Protein AF-A0A928XN35-F1 (afdb_monomer_lite)

Sequence (349 aa):
MTGVARIGLEHWRCQRFRWLAILEYSLAFLCLLCALPLIVLAMVFSESDVEIPSIRTRFYQRWHQLRVLLYDPRGQTLAYLDFVPGDAETGYRTVASILHAAMREQVVVIESIVQGGAREVAEIWYGGRPLLAHPEELNEERSAAVLRQHGVEIVNEPDALVVVEESSPATGAQRVLGTILFVLCLPLLLVLAFSPDGRRRLRHAWADVRGKGPPPRAVVEIRAESLRTHHARGDERWDEQIVDGADLLGITFSPSLGYDENVTRQAASLRLIGLQRSSTLPLKRANHAERALRDLLLSATLRLRRARPELGLAAPGPAPTRCPFCAALYLMDPGTRCPSCGAHAGQTP

Radius of gyration: 24.83 Å; chains: 1; bounding box: 83×36×52 Å

pLDDT: mean 76.98, std 14.49, range [34.31, 96.12]

Foldseek 3Di:
DDFFQAKEKEKEWDKDFDPVLVVVVVVVVVVCVVCVVVVVVCVVPDPDDDDDPDSVLSGIFIFIKIKMFTAGPVRDTPDIDIDTQPAQLSVQLVLLQVLVVLLVVQHKYFYWYADPNDIGTFDIQGSSFQLWDQVVLFDLVVLVVLLVVVVWDWDDDPFKIKIKDFDDQQDPVSLVVLVVVCVVCVVVLVVLCVDPVSVVVVVLSVCSSVVHAATKMWMWMDGLQWIWTWIDGVHDIDPIDIATNQFFSAKDFTWAFHRDRSSDTGHGFIWTRGNSGIDTHPDDDDSVSRSSVRSNNSNRNLVSNVVPCVSPPDPPFDRFDQDQPSRITGRDHQQAAGSPPRHGHPPDD

Structure (mmCIF, N/CA/C/O backbone):
data_AF-A0A928XN35-F1
#
_entry.id   AF-A0A928XN35-F1
#
loop_
_atom_site.group_PDB
_atom_site.id
_atom_site.type_symbol
_atom_site.label_atom_id
_atom_site.label_alt_id
_atom_site.label_comp_id
_atom_site.label_asym_id
_atom_site.label_entity_id
_atom_site.label_seq_id
_atom_site.pdbx_PDB_ins_code
_atom_site.Cartn_x
_atom_site.Cartn_y
_atom_site.Cartn_z
_atom_site.occupancy
_atom_site.B_iso_or_equiv
_atom_site.auth_seq_id
_atom_site.auth_comp_id
_atom_site.auth_asym_id
_atom_site.auth_atom_id
_atom_site.pdbx_PDB_model_num
ATOM 1 N N . MET A 1 1 ? -24.485 -3.359 25.759 1.00 44.09 1 MET A N 1
ATOM 2 C CA . MET A 1 1 ? -23.744 -3.210 24.490 1.00 44.09 1 MET A CA 1
ATOM 3 C C . MET A 1 1 ? -22.673 -2.148 24.692 1.00 44.09 1 MET A C 1
ATOM 5 O O . MET A 1 1 ? -22.955 -0.969 24.544 1.00 44.09 1 MET A O 1
ATOM 9 N N . THR A 1 2 ? -21.481 -2.534 25.142 1.00 46.22 2 THR A N 1
ATOM 10 C CA . THR A 1 2 ? -20.297 -1.658 25.118 1.00 46.22 2 THR A CA 1
ATOM 11 C C . THR A 1 2 ? -19.908 -1.521 23.644 1.00 46.22 2 THR A C 1
ATOM 13 O O . THR A 1 2 ? -19.540 -2.504 23.024 1.00 46.22 2 THR A O 1
ATOM 16 N N . GLY A 1 3 ? -20.125 -0.402 22.966 1.00 65.31 3 GLY A N 1
ATOM 17 C CA . GLY A 1 3 ? -19.772 0.955 23.364 1.00 65.31 3 GLY A CA 1
ATOM 18 C C . GLY A 1 3 ? -18.676 1.504 22.444 1.00 65.31 3 GLY A C 1
ATOM 19 O O . GLY A 1 3 ? -18.413 2.688 22.512 1.00 65.31 3 GLY A O 1
ATOM 20 N N . VAL A 1 4 ? -18.070 0.681 21.576 1.00 71.56 4 VAL A N 1
ATOM 21 C CA . VAL A 1 4 ? -17.079 1.110 20.577 1.00 71.56 4 VAL A CA 1
ATOM 22 C C . VAL A 1 4 ? -17.788 1.477 19.274 1.00 71.56 4 VAL A C 1
ATOM 24 O O . VAL A 1 4 ? -18.506 0.657 18.712 1.00 71.56 4 VAL A O 1
ATOM 27 N N . ALA A 1 5 ? -17.587 2.705 18.798 1.00 77.88 5 ALA A N 1
ATOM 28 C CA . ALA A 1 5 ? -18.124 3.191 17.524 1.00 77.88 5 ALA A CA 1
ATOM 29 C C . ALA A 1 5 ? -17.063 3.264 16.418 1.00 77.88 5 ALA A C 1
ATOM 31 O O . ALA A 1 5 ? -17.379 3.120 15.239 1.00 77.88 5 ALA A O 1
ATOM 32 N N . ARG A 1 6 ? -15.799 3.505 16.786 1.00 85.94 6 ARG A N 1
ATOM 33 C CA . ARG A 1 6 ? -14.684 3.621 15.837 1.00 85.94 6 ARG A CA 1
ATOM 34 C C . ARG A 1 6 ? -13.358 3.212 16.473 1.00 85.94 6 ARG A C 1
ATOM 36 O O . ARG A 1 6 ? -13.177 3.333 17.687 1.00 85.94 6 ARG A O 1
ATOM 43 N N . ILE A 1 7 ? -12.414 2.818 15.630 1.00 92.06 7 ILE A N 1
ATOM 44 C CA . ILE A 1 7 ? -11.027 2.517 15.984 1.00 92.06 7 ILE A CA 1
ATOM 45 C C . ILE A 1 7 ? -10.122 3.582 15.350 1.00 92.06 7 ILE A C 1
ATOM 47 O O . ILE A 1 7 ? -10.240 3.888 14.168 1.00 92.06 7 ILE A O 1
ATOM 51 N N . GLY A 1 8 ? -9.219 4.180 16.120 1.00 92.75 8 GLY A N 1
ATOM 52 C CA . GLY A 1 8 ? -8.110 4.976 15.593 1.00 92.75 8 GLY A CA 1
ATOM 53 C C . GLY A 1 8 ? -6.868 4.110 15.483 1.00 92.75 8 GLY A C 1
ATOM 54 O O . GLY A 1 8 ? -6.473 3.504 16.472 1.00 92.75 8 GLY A O 1
ATOM 55 N N . LEU A 1 9 ? -6.253 4.062 14.307 1.00 94.44 9 LEU A N 1
ATOM 56 C CA . LEU A 1 9 ? -4.956 3.434 14.092 1.00 94.44 9 LEU A CA 1
ATOM 57 C C . LEU A 1 9 ? -3.941 4.534 13.784 1.00 94.44 9 LEU A C 1
ATOM 59 O O . LEU A 1 9 ? -3.921 5.094 12.693 1.00 94.44 9 LEU A O 1
ATOM 63 N N . GLU A 1 10 ? -3.114 4.881 14.759 1.00 94.62 10 GLU A N 1
ATOM 64 C CA . GLU A 1 10 ? -2.127 5.944 14.621 1.00 94.62 10 GLU A CA 1
ATOM 65 C C . GLU A 1 10 ? -0.721 5.365 14.433 1.00 94.62 10 GLU A C 1
ATOM 67 O O . GLU A 1 10 ? -0.221 4.603 15.259 1.00 94.62 10 GLU A O 1
ATOM 72 N N . HIS A 1 11 ? -0.066 5.778 13.356 1.00 93.56 11 HIS A N 1
ATOM 73 C CA . HIS A 1 11 ? 1.318 5.482 13.024 1.00 93.56 11 HIS A CA 1
ATOM 74 C C . HIS A 1 11 ? 2.206 6.613 13.543 1.00 93.56 11 HIS A C 1
ATOM 76 O O . HIS A 1 11 ? 2.274 7.694 12.954 1.00 93.56 11 HIS A O 1
ATOM 82 N N . TRP A 1 12 ? 2.880 6.374 14.661 1.00 93.56 12 TRP A N 1
ATOM 83 C CA . TRP A 1 12 ? 3.753 7.340 15.310 1.00 93.56 12 TRP A CA 1
ATOM 84 C C . TRP A 1 12 ? 5.200 7.145 14.872 1.00 93.56 12 TRP A C 1
ATOM 86 O O . TRP A 1 12 ? 5.781 6.064 15.013 1.00 93.56 12 TRP A O 1
ATOM 96 N N . ARG A 1 13 ? 5.813 8.234 14.401 1.00 90.75 13 ARG A N 1
ATOM 97 C CA . ARG A 1 13 ? 7.267 8.314 14.257 1.00 90.75 13 ARG A CA 1
ATOM 98 C C . ARG A 1 13 ? 7.873 8.784 15.571 1.00 90.75 13 ARG A C 1
ATOM 100 O O . ARG A 1 13 ? 7.945 9.986 15.837 1.00 90.75 13 ARG A O 1
ATOM 107 N N . CYS A 1 14 ? 8.332 7.835 16.372 1.00 89.88 14 CYS A N 1
ATOM 108 C CA . CYS A 1 14 ? 8.977 8.121 17.639 1.00 89.88 14 CYS A CA 1
ATOM 109 C C . CYS A 1 14 ? 10.485 8.294 17.451 1.00 89.88 14 CYS A C 1
ATOM 111 O O . CYS A 1 14 ? 11.106 7.711 16.557 1.00 89.88 14 CYS A O 1
ATOM 113 N N . GLN A 1 15 ? 11.084 9.123 18.301 1.00 90.12 15 GLN A N 1
ATOM 114 C CA . GLN A 1 15 ? 12.527 9.287 18.348 1.00 90.12 15 GLN A CA 1
ATOM 115 C C . GLN A 1 15 ? 12.990 9.502 19.783 1.00 90.12 15 GLN A C 1
ATOM 117 O O . GLN A 1 15 ? 12.331 10.178 20.572 1.00 90.12 15 GLN A O 1
ATOM 122 N N . ARG A 1 16 ? 14.161 8.961 20.101 1.00 89.75 16 ARG A N 1
ATOM 123 C CA . ARG A 1 16 ? 14.845 9.164 21.374 1.00 89.75 16 ARG A CA 1
ATOM 124 C C . ARG A 1 16 ? 16.263 9.606 21.096 1.00 89.75 16 ARG A C 1
ATOM 126 O O . ARG A 1 16 ? 16.954 9.036 20.252 1.00 89.75 16 ARG A O 1
ATOM 133 N N . PHE A 1 17 ? 16.691 10.620 21.834 1.00 88.62 17 PHE A N 1
ATOM 134 C CA . PHE A 1 17 ? 18.067 11.075 21.779 1.00 88.62 17 PHE A CA 1
ATOM 135 C C . PHE A 1 17 ? 19.007 10.004 22.350 1.00 88.62 17 PHE A C 1
ATOM 137 O O . PHE A 1 17 ? 18.787 9.471 23.443 1.00 88.62 17 PHE A O 1
ATOM 144 N N . ARG A 1 18 ? 20.062 9.680 21.603 1.00 87.75 18 ARG A N 1
ATOM 145 C CA . ARG A 1 18 ? 21.131 8.777 22.024 1.00 87.75 18 ARG A CA 1
ATOM 146 C C . ARG A 1 18 ? 22.245 9.609 22.644 1.00 87.75 18 ARG A C 1
ATOM 148 O O . ARG A 1 18 ? 23.126 10.082 21.941 1.00 87.75 18 ARG A O 1
ATOM 155 N N . TRP A 1 19 ? 22.249 9.740 23.969 1.00 85.19 19 TRP A N 1
ATOM 156 C CA . TRP A 1 19 ? 23.335 10.423 24.690 1.00 85.19 19 TRP A CA 1
ATOM 157 C C . TRP A 1 19 ? 24.718 9.837 24.384 1.00 85.19 19 TRP A C 1
ATOM 159 O O . TRP A 1 19 ? 25.680 10.585 24.238 1.00 85.19 19 TRP A O 1
ATOM 169 N N . LEU A 1 20 ? 24.801 8.516 24.183 1.00 84.25 20 LEU A N 1
ATOM 170 C CA . LEU A 1 20 ? 26.035 7.840 23.772 1.00 84.25 20 LEU A CA 1
ATOM 171 C C . LEU A 1 20 ? 26.575 8.368 22.433 1.00 84.25 20 LEU A C 1
ATOM 173 O O . LEU A 1 20 ? 27.784 8.413 22.248 1.00 84.25 20 LEU A O 1
ATOM 177 N N . ALA A 1 21 ? 25.706 8.854 21.539 1.00 81.75 21 ALA A N 1
ATOM 178 C CA . ALA A 1 21 ? 26.128 9.434 20.270 1.00 81.75 21 ALA A CA 1
ATOM 179 C C . ALA A 1 21 ? 26.942 10.726 20.456 1.00 81.75 21 ALA A C 1
ATOM 181 O O . ALA A 1 21 ? 27.770 11.029 19.609 1.00 81.75 21 ALA A O 1
ATOM 182 N N . ILE A 1 22 ? 26.767 11.467 21.564 1.00 82.62 22 ILE A N 1
ATOM 183 C CA . ILE A 1 22 ? 27.644 12.604 21.898 1.00 82.62 22 ILE A CA 1
ATOM 184 C C . ILE A 1 22 ? 29.060 12.104 22.179 1.00 82.62 22 ILE A C 1
ATOM 186 O O . ILE A 1 22 ? 30.014 12.672 21.664 1.00 82.62 22 ILE A O 1
ATOM 190 N N . LEU A 1 23 ? 29.206 11.033 22.963 1.00 81.19 23 LEU A N 1
ATOM 191 C CA . LEU A 1 23 ? 30.513 10.443 23.267 1.00 81.19 23 LEU A CA 1
ATOM 192 C C . LEU A 1 23 ? 31.154 9.832 22.018 1.00 81.19 23 LEU A C 1
ATOM 194 O O . LEU A 1 23 ? 32.322 10.098 21.749 1.00 81.19 23 LEU A O 1
ATOM 198 N N . GLU A 1 24 ? 30.380 9.078 21.231 1.00 77.88 24 GLU A N 1
ATOM 199 C CA . GLU A 1 24 ? 30.820 8.537 19.941 1.00 77.88 24 GLU A CA 1
ATOM 200 C C . GLU A 1 24 ? 31.277 9.662 19.009 1.00 77.88 24 GLU A C 1
ATOM 202 O O . GLU A 1 24 ? 32.328 9.538 18.393 1.00 77.88 24 GLU A O 1
ATOM 207 N N . TYR A 1 25 ? 30.531 10.769 18.929 1.00 78.56 25 TYR A N 1
ATOM 208 C CA . TYR A 1 25 ? 30.874 11.912 18.086 1.00 78.56 25 TYR A CA 1
ATOM 209 C C . TYR A 1 25 ? 32.099 12.668 18.602 1.00 78.56 25 TYR A C 1
ATOM 211 O O . TYR A 1 25 ? 32.958 13.017 17.804 1.00 78.56 25 TYR A O 1
ATOM 2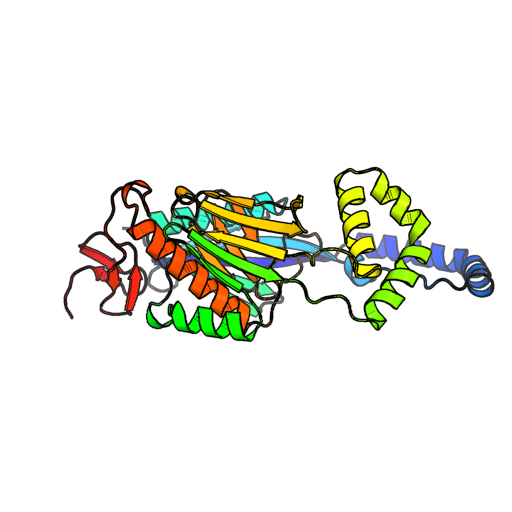19 N N . SER A 1 26 ? 32.228 12.886 19.912 1.00 78.75 26 SER A N 1
ATOM 220 C CA . SER A 1 26 ? 33.422 13.494 20.512 1.00 78.75 26 SER A CA 1
ATOM 221 C C . SER A 1 26 ? 34.667 12.649 20.251 1.00 78.75 26 SER A C 1
ATOM 223 O O . SER A 1 26 ? 35.710 13.188 19.889 1.00 78.75 26 SER A O 1
ATOM 225 N N . LEU A 1 27 ? 34.553 11.322 20.364 1.00 75.38 27 LEU A N 1
ATOM 226 C CA . LEU A 1 27 ? 35.632 10.396 20.032 1.00 75.38 27 LEU A CA 1
ATOM 227 C C . LEU A 1 27 ? 35.935 10.409 18.528 1.00 75.38 27 LEU A C 1
ATOM 229 O O . LEU A 1 27 ? 37.093 10.532 18.153 1.00 75.38 27 LEU A O 1
ATOM 233 N N . ALA A 1 28 ? 34.914 10.349 17.666 1.00 71.38 28 ALA A N 1
ATOM 234 C CA . ALA A 1 28 ? 35.092 10.440 16.217 1.00 71.38 28 ALA A CA 1
ATOM 235 C C . ALA A 1 28 ? 35.716 11.775 15.802 1.00 71.38 28 ALA A C 1
ATOM 237 O O . ALA A 1 28 ? 36.555 11.785 14.915 1.00 71.38 28 ALA A O 1
ATOM 238 N N . PHE A 1 29 ? 35.348 12.883 16.443 1.00 76.19 29 PHE A N 1
ATOM 239 C CA . PHE A 1 29 ? 35.932 14.199 16.211 1.00 76.19 29 PHE A CA 1
ATOM 240 C C . PHE A 1 29 ? 37.401 14.242 16.641 1.00 76.19 29 PHE A C 1
ATOM 242 O O . PHE A 1 29 ? 38.237 14.723 15.884 1.00 76.19 29 PHE A O 1
ATOM 249 N N . LEU A 1 30 ? 37.747 13.667 17.798 1.00 71.19 30 LEU A N 1
ATOM 250 C CA . LEU A 1 30 ? 39.141 13.509 18.225 1.00 71.19 30 LEU A CA 1
ATOM 251 C C . LEU A 1 30 ? 39.937 12.640 17.239 1.00 71.19 30 LEU A C 1
ATOM 253 O O . LEU A 1 30 ? 41.021 13.030 16.814 1.00 71.19 30 LEU A O 1
ATOM 257 N N . CYS A 1 31 ? 39.377 11.508 16.804 1.00 68.69 31 CYS A N 1
ATOM 258 C CA . CYS A 1 31 ? 39.978 10.659 15.778 1.00 68.69 31 CYS A CA 1
ATOM 259 C C . CYS A 1 31 ? 40.111 11.387 14.433 1.00 68.69 31 CYS A C 1
ATOM 261 O O . CYS A 1 31 ? 41.131 11.231 13.772 1.00 68.69 31 CYS A O 1
ATOM 263 N N . LEU A 1 32 ? 39.125 12.201 14.041 1.00 66.88 32 LEU A N 1
ATOM 264 C CA . LEU A 1 32 ? 39.151 13.014 12.826 1.00 66.88 32 LEU A CA 1
ATOM 265 C C . LEU A 1 32 ? 40.255 14.067 12.904 1.00 66.88 32 LEU A C 1
ATOM 267 O O . LEU A 1 32 ? 40.962 14.246 11.926 1.00 66.88 32 LEU A O 1
ATOM 271 N N . LEU A 1 33 ? 40.446 14.725 14.051 1.00 68.56 33 LEU A N 1
ATOM 272 C CA . LEU A 1 33 ? 41.544 15.671 14.266 1.00 68.56 33 LEU A CA 1
ATOM 273 C C . LEU A 1 33 ? 42.913 14.983 14.156 1.00 68.56 33 LEU A C 1
ATOM 275 O O . LEU A 1 33 ? 43.828 15.540 13.553 1.00 68.56 33 LEU A O 1
ATOM 279 N N . CYS A 1 34 ? 43.046 13.754 14.666 1.00 57.84 34 CYS A N 1
ATOM 280 C CA . CYS A 1 34 ? 44.261 12.948 14.508 1.00 57.84 34 CYS A CA 1
ATOM 281 C C . CYS A 1 34 ? 44.455 12.429 13.072 1.00 57.84 34 CYS A C 1
ATOM 283 O O . CYS A 1 34 ? 45.587 12.307 12.610 1.00 57.84 34 CYS A O 1
ATOM 285 N N . ALA A 1 35 ? 43.364 12.134 12.362 1.00 56.25 35 ALA A N 1
ATOM 286 C CA . ALA A 1 35 ? 43.368 11.663 10.980 1.00 56.25 35 ALA A CA 1
ATOM 287 C C . ALA A 1 35 ? 43.397 12.807 9.954 1.00 56.25 35 ALA A C 1
ATOM 289 O O . ALA A 1 35 ? 43.615 12.553 8.776 1.00 56.25 35 ALA A O 1
ATOM 290 N N . LEU A 1 36 ? 43.215 14.061 10.373 1.00 56.66 36 LEU A N 1
ATOM 291 C CA . LEU A 1 36 ? 43.126 15.235 9.504 1.00 56.66 36 LEU A CA 1
ATOM 292 C C . LEU A 1 36 ? 44.357 15.404 8.597 1.00 56.66 36 LEU A C 1
ATOM 294 O O . LEU A 1 36 ? 44.160 15.645 7.410 1.00 56.66 36 LEU A O 1
ATOM 298 N N . PRO A 1 37 ? 45.606 15.186 9.066 1.00 55.62 37 PRO A N 1
ATOM 299 C CA . PRO A 1 37 ? 46.784 15.210 8.196 1.00 55.62 37 PRO A CA 1
ATOM 300 C C . PRO A 1 37 ? 46.755 14.111 7.122 1.00 55.62 37 PRO A C 1
ATOM 302 O O . PRO A 1 37 ? 47.155 14.352 5.987 1.00 55.62 37 PRO A O 1
ATOM 305 N N . LEU A 1 38 ? 46.242 12.921 7.461 1.00 51.47 38 LEU A N 1
ATOM 306 C CA . LEU A 1 38 ? 46.077 11.786 6.543 1.00 51.47 38 LEU A CA 1
ATOM 307 C C . LEU A 1 38 ? 44.926 12.008 5.552 1.00 51.47 38 LEU A C 1
ATOM 309 O O . LEU A 1 38 ? 45.056 11.642 4.391 1.00 51.47 38 LEU A O 1
ATOM 313 N N . ILE A 1 39 ? 43.828 12.632 5.986 1.00 57.81 39 ILE A N 1
ATOM 314 C CA . ILE A 1 39 ? 42.687 13.008 5.139 1.00 57.81 39 ILE A CA 1
ATOM 315 C C . ILE A 1 39 ? 43.092 14.123 4.168 1.00 57.81 39 ILE A C 1
ATOM 317 O O . ILE A 1 39 ? 42.747 14.047 2.996 1.00 57.81 39 ILE A O 1
ATOM 321 N N . VAL A 1 40 ? 43.868 15.119 4.614 1.00 55.50 40 VAL A N 1
ATOM 322 C CA . VAL A 1 40 ? 44.433 16.165 3.743 1.00 55.50 40 VAL A CA 1
ATOM 323 C C . VAL A 1 40 ? 45.404 15.555 2.729 1.00 55.50 40 VAL A C 1
ATOM 325 O O . VAL A 1 40 ? 45.315 15.884 1.550 1.00 55.50 40 VAL A O 1
ATOM 328 N N . LEU A 1 41 ? 46.264 14.611 3.138 1.00 48.78 41 LEU A N 1
ATOM 329 C CA . LEU A 1 41 ? 47.090 13.847 2.195 1.00 48.78 41 LEU A CA 1
ATOM 330 C C . LEU A 1 41 ? 46.223 13.062 1.194 1.00 48.78 41 LEU A C 1
ATOM 332 O O . LEU A 1 41 ? 46.471 13.117 -0.003 1.00 48.78 41 LEU A O 1
ATOM 336 N N . ALA A 1 42 ? 45.183 12.366 1.659 1.00 49.31 42 ALA A N 1
ATOM 337 C CA . ALA A 1 42 ? 44.297 11.575 0.807 1.00 49.31 42 ALA A CA 1
ATOM 338 C C . ALA A 1 42 ? 43.464 12.437 -0.159 1.00 49.31 42 ALA A C 1
ATOM 340 O O . ALA A 1 42 ? 43.279 12.036 -1.300 1.00 49.31 42 ALA A O 1
ATOM 341 N N . MET A 1 43 ? 43.013 13.630 0.240 1.00 47.25 43 MET A N 1
ATOM 342 C CA . MET A 1 43 ? 42.307 14.569 -0.646 1.00 47.25 43 MET A CA 1
ATOM 343 C C . MET A 1 43 ? 43.228 15.207 -1.692 1.00 47.25 43 MET A C 1
ATOM 345 O O . MET A 1 43 ? 42.779 15.502 -2.792 1.00 47.25 43 MET A O 1
ATOM 349 N N . VAL A 1 44 ? 44.517 15.399 -1.385 1.00 54.00 44 VAL A N 1
ATOM 350 C CA . VAL A 1 44 ? 45.509 15.873 -2.369 1.00 54.00 44 VAL A CA 1
ATOM 351 C C . VAL A 1 44 ? 45.818 14.798 -3.425 1.00 54.00 44 VAL A C 1
ATOM 353 O O . VAL A 1 44 ? 46.195 15.140 -4.542 1.00 54.00 44 VAL A O 1
ATOM 356 N N . PHE A 1 45 ? 45.629 13.511 -3.103 1.00 46.16 45 PHE A N 1
ATOM 357 C CA . PHE A 1 45 ? 45.974 12.379 -3.975 1.00 46.16 45 PHE A CA 1
ATOM 358 C C . PHE A 1 45 ? 44.782 11.536 -4.483 1.00 46.16 45 PHE A C 1
ATOM 360 O O . PHE A 1 45 ? 45.008 10.590 -5.235 1.00 46.16 45 PHE A O 1
ATOM 367 N N . SER A 1 46 ? 43.529 11.835 -4.119 1.00 34.31 46 SER A N 1
ATOM 368 C CA . SER A 1 46 ? 42.344 11.075 -4.560 1.00 34.31 46 SER A CA 1
ATOM 369 C C . SER A 1 46 ? 41.200 11.996 -4.999 1.00 34.31 46 SER A C 1
ATOM 371 O O . SER A 1 46 ? 40.726 12.812 -4.214 1.00 34.31 46 SER A O 1
ATOM 373 N N . GLU A 1 47 ? 40.696 11.783 -6.218 1.00 36.84 47 GLU A N 1
ATOM 374 C CA . GLU A 1 47 ? 39.541 12.472 -6.829 1.00 36.84 47 GLU A CA 1
ATOM 375 C C . GLU A 1 47 ? 38.168 11.932 -6.365 1.00 36.84 47 GLU A C 1
ATOM 377 O O . GLU A 1 47 ? 37.162 12.103 -7.050 1.00 36.84 47 GLU A O 1
ATOM 382 N N . SER A 1 48 ? 38.093 11.236 -5.227 1.00 35.12 48 SER A N 1
ATOM 383 C CA . SER A 1 48 ? 36.847 10.592 -4.780 1.00 35.12 48 SER A CA 1
ATOM 384 C C . SER A 1 48 ? 36.073 11.447 -3.774 1.00 35.12 48 SER A C 1
ATOM 386 O O . SER A 1 48 ? 36.579 11.741 -2.689 1.00 35.12 48 SER A O 1
ATOM 388 N N . ASP A 1 49 ? 34.814 11.756 -4.094 1.00 34.97 49 ASP A N 1
ATOM 389 C CA . ASP A 1 49 ? 33.851 12.358 -3.169 1.00 34.97 49 ASP A CA 1
ATOM 390 C C . ASP A 1 49 ? 33.548 11.401 -2.003 1.00 34.97 49 ASP A C 1
ATOM 392 O O . ASP A 1 49 ? 32.961 10.329 -2.167 1.00 34.97 49 ASP A O 1
ATOM 396 N N . VAL A 1 50 ? 33.957 11.790 -0.794 1.00 42.44 50 VAL A N 1
ATOM 397 C CA . VAL A 1 50 ? 33.637 11.069 0.442 1.00 42.44 50 VAL A CA 1
ATOM 398 C C . VAL A 1 50 ? 32.230 11.470 0.885 1.00 42.44 50 VAL A C 1
ATOM 400 O O . VAL A 1 50 ? 32.029 12.546 1.449 1.00 42.44 50 VAL A O 1
ATOM 403 N N . GLU A 1 51 ? 31.242 10.603 0.663 1.00 39.66 51 GLU A N 1
ATOM 404 C CA . GLU A 1 51 ? 29.895 10.799 1.208 1.00 39.66 51 GLU A CA 1
ATOM 405 C C . GLU A 1 51 ? 29.917 10.673 2.739 1.00 39.66 51 GLU A C 1
ATOM 407 O O . GLU A 1 51 ? 30.039 9.587 3.309 1.00 39.66 51 GLU A O 1
ATOM 412 N N . ILE A 1 52 ? 29.791 11.808 3.429 1.00 45.94 52 ILE A N 1
ATOM 413 C CA . ILE A 1 52 ? 29.673 11.847 4.886 1.00 45.94 52 ILE A CA 1
ATOM 414 C C . ILE A 1 52 ? 28.227 11.471 5.253 1.00 45.94 52 ILE A C 1
ATOM 416 O O . ILE A 1 52 ? 27.304 12.232 4.943 1.00 45.94 52 ILE A O 1
ATOM 420 N N . PRO A 1 53 ? 27.980 10.338 5.940 1.00 48.56 53 PRO A N 1
ATOM 421 C CA . PRO A 1 53 ? 26.637 9.984 6.379 1.00 48.56 53 PRO A CA 1
ATOM 422 C C . PRO A 1 53 ? 26.079 11.079 7.294 1.00 48.56 53 PRO A C 1
ATOM 424 O O . PRO A 1 53 ? 26.771 11.569 8.189 1.00 48.56 53 PRO A O 1
ATOM 427 N N . SER A 1 54 ? 24.818 11.469 7.079 1.00 54.28 54 SER A N 1
ATOM 428 C CA . SER A 1 54 ? 24.227 12.612 7.783 1.00 54.28 54 SER A CA 1
ATOM 429 C C . SER A 1 54 ? 24.340 12.444 9.306 1.00 54.28 54 SER A C 1
ATOM 431 O O . SER A 1 54 ? 23.830 11.486 9.886 1.00 54.28 54 SER A O 1
ATOM 433 N N . ILE A 1 55 ? 24.962 13.411 9.975 1.00 59.75 55 ILE A N 1
ATOM 434 C CA . ILE A 1 55 ? 25.203 13.406 11.426 1.00 59.75 55 ILE A CA 1
ATOM 435 C C . ILE A 1 55 ? 23.894 13.220 12.229 1.00 59.75 55 ILE A C 1
ATOM 437 O O . ILE A 1 55 ? 23.875 12.603 13.295 1.00 59.75 55 ILE A O 1
ATOM 441 N N . ARG A 1 56 ? 22.760 13.691 11.688 1.00 58.34 56 ARG A N 1
ATOM 442 C CA . ARG A 1 56 ? 21.435 13.619 12.327 1.00 58.34 56 ARG A CA 1
ATOM 443 C C . ARG A 1 56 ? 20.927 12.198 12.581 1.00 58.34 56 ARG A C 1
ATOM 445 O O . ARG A 1 56 ? 20.208 12.011 13.559 1.00 58.34 56 ARG A O 1
ATOM 452 N N . THR A 1 57 ? 21.257 11.216 11.741 1.00 64.38 57 THR A N 1
ATOM 453 C CA . THR A 1 57 ? 20.784 9.829 11.926 1.00 64.38 57 THR A CA 1
ATOM 454 C C . THR A 1 57 ? 21.519 9.108 13.054 1.00 64.38 57 THR A C 1
ATOM 456 O O . THR A 1 57 ? 20.997 8.139 13.590 1.00 64.38 57 THR A O 1
ATOM 459 N N . ARG A 1 58 ? 22.687 9.607 13.486 1.00 70.94 58 ARG A N 1
ATOM 460 C CA . ARG A 1 58 ? 23.441 9.015 14.602 1.00 70.94 58 ARG A CA 1
ATOM 461 C C . ARG A 1 58 ? 22.934 9.442 15.979 1.00 70.94 58 ARG A C 1
ATOM 463 O O . ARG A 1 58 ? 22.933 8.635 16.904 1.00 70.94 58 ARG A O 1
ATOM 470 N N . PHE A 1 59 ? 22.460 10.682 16.113 1.00 82.12 59 PHE A N 1
ATOM 471 C CA . PHE A 1 59 ? 22.014 11.232 17.401 1.00 82.12 59 PHE A CA 1
ATOM 472 C C . PHE A 1 59 ? 20.641 10.747 17.863 1.00 82.12 59 PHE A C 1
ATOM 474 O O . PHE A 1 59 ? 20.341 10.816 19.054 1.00 82.12 59 PHE A O 1
ATOM 481 N N . TYR A 1 60 ? 19.800 10.269 16.951 1.00 83.94 60 TYR A N 1
ATOM 482 C CA . TYR A 1 60 ? 18.440 9.858 17.275 1.00 83.94 60 TYR A CA 1
ATOM 483 C C . TYR A 1 60 ? 18.226 8.404 16.896 1.00 83.94 60 TYR A C 1
ATOM 485 O O . TYR A 1 60 ? 18.361 8.036 15.734 1.00 83.94 60 TYR A O 1
ATOM 493 N N . GLN A 1 61 ? 17.826 7.598 17.875 1.00 86.69 61 GLN A N 1
ATOM 494 C CA . GLN A 1 61 ? 17.209 6.312 17.592 1.00 86.69 61 GLN A CA 1
ATOM 495 C C . GLN A 1 61 ? 15.752 6.572 17.240 1.00 86.69 61 GLN A C 1
ATOM 497 O O . GLN A 1 61 ? 15.033 7.198 18.022 1.00 86.69 61 GLN A O 1
ATOM 502 N N . ARG A 1 62 ? 15.325 6.117 16.067 1.00 87.62 62 ARG A N 1
ATOM 503 C CA . ARG A 1 62 ? 13.938 6.219 15.618 1.00 87.62 62 ARG A CA 1
ATOM 504 C C . ARG A 1 62 ? 13.292 4.847 15.675 1.00 87.62 62 ARG A C 1
ATOM 506 O O . ARG A 1 62 ? 13.967 3.840 15.493 1.00 87.62 62 ARG A O 1
ATOM 513 N N . TRP A 1 63 ? 11.998 4.822 15.951 1.00 90.81 63 TRP A N 1
ATOM 514 C CA . TRP A 1 63 ? 11.193 3.614 15.835 1.00 90.81 63 TRP A CA 1
ATOM 515 C C . TRP A 1 63 ? 9.766 3.976 15.450 1.00 90.81 63 TRP A C 1
ATOM 517 O O . TRP A 1 63 ? 9.276 5.076 15.729 1.00 90.81 63 TRP A O 1
ATOM 527 N N . HIS A 1 64 ? 9.119 3.045 14.765 1.00 92.25 64 HIS A N 1
ATOM 528 C CA . HIS A 1 64 ? 7.714 3.140 14.422 1.00 92.25 64 HIS A CA 1
ATOM 529 C C . HIS A 1 64 ? 6.911 2.583 15.598 1.00 92.25 64 HIS A C 1
ATOM 531 O O . HIS A 1 64 ? 7.192 1.486 16.069 1.00 92.25 64 HIS A O 1
ATOM 537 N N . GLN A 1 65 ? 5.926 3.329 16.085 1.00 94.44 65 GLN A N 1
ATOM 538 C CA . GLN A 1 65 ? 4.972 2.857 17.083 1.00 94.44 65 GLN A CA 1
ATOM 539 C C . GLN A 1 65 ? 3.556 2.906 16.504 1.00 94.44 65 GLN A C 1
ATOM 541 O O . GLN A 1 65 ? 3.129 3.931 15.983 1.00 94.44 65 GLN A O 1
ATOM 546 N N . LEU A 1 66 ? 2.835 1.794 16.592 1.00 94.44 66 LEU A N 1
ATOM 547 C CA . LEU A 1 66 ? 1.414 1.706 16.286 1.00 94.44 66 LEU A CA 1
ATOM 548 C C . LEU A 1 66 ? 0.628 1.958 17.571 1.00 94.44 66 LEU A C 1
ATOM 550 O O . LEU A 1 66 ? 0.822 1.258 18.563 1.00 94.44 66 LEU A O 1
ATOM 554 N N . ARG A 1 67 ? -0.269 2.940 17.551 1.00 95.81 67 ARG A N 1
ATOM 555 C CA . ARG A 1 67 ? -1.202 3.213 18.643 1.00 95.81 67 ARG A CA 1
ATOM 556 C C . ARG A 1 67 ? -2.621 2.934 18.177 1.00 95.81 67 ARG A C 1
ATOM 558 O O . ARG A 1 67 ? -3.111 3.570 17.248 1.00 95.81 67 ARG A O 1
ATOM 565 N N . VAL A 1 68 ? -3.286 1.997 18.837 1.00 96.12 68 VAL A N 1
ATOM 566 C CA . VAL A 1 68 ? -4.683 1.644 18.576 1.00 96.12 68 VAL A CA 1
ATOM 567 C C . VAL A 1 68 ? -5.546 2.300 19.638 1.00 96.12 68 VAL A C 1
ATOM 569 O O . VAL A 1 68 ? -5.331 2.063 20.820 1.00 96.12 68 VAL A O 1
ATOM 572 N N . LEU A 1 69 ? -6.516 3.115 19.240 1.00 95.75 69 LEU A N 1
ATOM 573 C CA . LEU A 1 69 ? -7.467 3.769 20.135 1.00 95.75 69 LEU A CA 1
ATOM 574 C C . LEU A 1 69 ? -8.872 3.242 19.858 1.00 95.75 69 LEU A C 1
ATOM 576 O O . LEU A 1 69 ? -9.301 3.196 18.710 1.00 95.75 69 LEU A O 1
ATOM 580 N N . LEU A 1 70 ? -9.612 2.892 20.902 1.00 94.50 70 LEU A N 1
ATOM 581 C CA . LEU A 1 70 ? -11.033 2.571 20.806 1.00 94.50 70 LEU A CA 1
ATOM 582 C C . LEU A 1 70 ? -11.825 3.791 21.248 1.00 94.50 70 LEU A C 1
ATOM 584 O O . LEU A 1 70 ? -11.576 4.316 22.333 1.00 94.50 70 LEU A O 1
ATOM 588 N N . TYR A 1 71 ? -12.780 4.233 20.438 1.00 90.06 71 TYR A N 1
ATOM 589 C CA . TYR A 1 71 ? -13.624 5.373 20.777 1.00 90.06 71 TYR A CA 1
ATOM 590 C C . TYR A 1 71 ? -15.085 4.977 20.910 1.00 90.06 71 TYR A C 1
ATOM 592 O O . TYR A 1 71 ? -15.573 4.111 20.180 1.00 90.06 71 TYR A O 1
ATOM 600 N N . ASP A 1 72 ? -15.791 5.680 21.786 1.00 88.81 72 ASP A N 1
ATOM 601 C CA . ASP A 1 72 ? -17.236 5.581 21.924 1.00 88.81 72 ASP A CA 1
ATOM 602 C C . ASP A 1 72 ? -18.000 6.402 20.858 1.00 88.81 72 ASP A C 1
ATOM 604 O O . ASP A 1 72 ? -17.384 7.157 20.095 1.00 88.81 72 ASP A O 1
ATOM 608 N N . PRO A 1 73 ? -19.344 6.289 20.774 1.00 80.19 73 PRO A N 1
ATOM 609 C CA . PRO A 1 73 ? -20.153 7.093 19.854 1.00 80.19 73 PRO A CA 1
ATOM 610 C C . PRO A 1 73 ? -20.066 8.608 20.086 1.00 80.19 73 PRO A C 1
ATOM 612 O O . PRO A 1 73 ? -20.398 9.379 19.192 1.00 80.19 73 PRO A O 1
ATOM 615 N N . ARG A 1 74 ? -19.639 9.049 21.276 1.00 84.12 74 ARG A N 1
ATOM 616 C CA . ARG A 1 74 ? -19.428 10.464 21.618 1.00 84.12 74 ARG A CA 1
ATOM 617 C C . ARG A 1 74 ? -18.013 10.935 21.265 1.00 84.12 74 ARG A C 1
ATOM 619 O O . ARG A 1 74 ? -17.693 12.103 21.465 1.00 84.12 74 ARG A O 1
ATOM 626 N N . GLY A 1 75 ? -17.171 10.047 20.733 1.00 82.12 75 GLY A N 1
ATOM 627 C CA . GLY A 1 75 ? -15.788 10.318 20.363 1.00 82.12 75 GLY A CA 1
ATOM 628 C C . GLY A 1 75 ? -14.793 10.269 21.524 1.00 82.12 75 GLY A C 1
ATOM 629 O O . GLY A 1 75 ? -13.632 10.616 21.308 1.00 82.12 75 GLY A O 1
ATOM 630 N N . GLN A 1 76 ? -15.202 9.836 22.720 1.00 89.50 76 GLN A N 1
ATOM 631 C CA . GLN A 1 76 ? -14.319 9.654 23.872 1.00 89.50 76 GLN A CA 1
ATOM 632 C C . GLN A 1 76 ? -13.487 8.382 23.720 1.00 89.50 76 GLN A C 1
ATOM 634 O O . GLN A 1 76 ? -13.996 7.342 23.305 1.00 89.50 76 GLN A O 1
ATOM 639 N N . THR A 1 77 ? -12.201 8.456 24.062 1.00 92.88 77 THR A N 1
ATOM 640 C CA . THR A 1 77 ? -11.317 7.285 24.061 1.00 92.88 77 THR A CA 1
ATOM 641 C C . THR A 1 77 ? -11.681 6.368 25.227 1.00 92.88 77 THR A C 1
ATOM 643 O O . THR A 1 77 ? -11.539 6.751 26.384 1.00 92.88 77 THR A O 1
ATOM 646 N N . LEU A 1 78 ? -12.117 5.151 24.916 1.00 92.69 78 LEU A N 1
ATOM 647 C CA . LEU A 1 78 ? -12.433 4.106 25.889 1.00 92.69 78 LEU A CA 1
ATOM 648 C C . LEU A 1 78 ? -11.185 3.353 26.345 1.00 92.69 78 LEU A C 1
ATOM 650 O O . LEU A 1 78 ? -11.041 3.029 27.518 1.00 92.69 78 LEU A O 1
ATOM 654 N N . ALA A 1 79 ? -10.293 3.061 25.402 1.00 94.06 79 ALA A N 1
ATOM 655 C CA . ALA A 1 79 ? -9.049 2.350 25.648 1.00 94.06 79 ALA A CA 1
ATOM 656 C C . ALA A 1 79 ? -8.025 2.709 24.573 1.00 94.06 79 ALA A C 1
ATOM 658 O O . ALA A 1 79 ? -8.391 3.125 23.469 1.00 94.06 79 ALA A O 1
ATOM 659 N N . TYR A 1 80 ? -6.747 2.511 24.881 1.00 94.94 80 TYR A N 1
ATOM 660 C CA . TYR A 1 80 ? -5.692 2.545 23.881 1.00 94.94 80 TYR A CA 1
ATOM 661 C C . TYR A 1 80 ? -4.651 1.456 24.143 1.00 94.94 80 TYR A C 1
ATOM 663 O O . TYR A 1 80 ? -4.481 1.002 25.274 1.00 94.94 80 TYR A O 1
ATOM 671 N N . LEU A 1 81 ? -3.966 1.049 23.080 1.00 95.88 81 LEU A N 1
ATOM 672 C CA . LEU A 1 81 ? -2.867 0.096 23.097 1.00 95.88 81 LEU A CA 1
ATOM 673 C C . LEU A 1 81 ? -1.715 0.662 22.273 1.00 95.88 81 LEU A C 1
ATOM 675 O O . LEU A 1 81 ? -1.917 1.079 21.135 1.00 95.88 81 LEU A O 1
ATOM 679 N N . ASP A 1 82 ? -0.515 0.635 22.841 1.00 95.56 82 ASP A N 1
ATOM 680 C CA . ASP A 1 82 ? 0.725 0.976 22.151 1.00 95.56 82 ASP A CA 1
ATOM 681 C C . ASP A 1 82 ? 1.485 -0.302 21.778 1.00 95.56 82 ASP A C 1
ATOM 683 O O . ASP A 1 82 ? 1.659 -1.199 22.602 1.00 95.56 82 ASP A O 1
ATOM 687 N N . PHE A 1 83 ? 1.950 -0.381 20.533 1.00 94.75 83 PHE A N 1
ATOM 688 C CA . PHE A 1 83 ? 2.675 -1.525 19.993 1.00 94.75 83 PHE A CA 1
ATOM 689 C C . PHE A 1 83 ? 3.855 -1.062 19.136 1.00 94.75 83 PHE A C 1
ATOM 691 O O . PHE A 1 83 ? 3.704 -0.219 18.256 1.00 94.75 83 PHE A O 1
ATOM 698 N N . VAL A 1 84 ? 5.040 -1.627 19.366 1.00 93.88 84 VAL A N 1
ATOM 699 C CA . VAL A 1 84 ? 6.237 -1.351 18.559 1.00 93.88 84 VAL A CA 1
ATOM 700 C C . VAL A 1 84 ? 6.539 -2.590 17.715 1.00 93.88 84 VAL A C 1
ATOM 702 O O . VAL A 1 84 ? 6.996 -3.590 18.271 1.00 93.88 84 VAL A O 1
ATOM 705 N N . PRO A 1 85 ? 6.265 -2.572 16.400 1.00 88.06 85 PRO A N 1
ATOM 706 C CA . PRO A 1 85 ? 6.618 -3.679 15.521 1.00 88.06 85 PRO A CA 1
ATOM 707 C C . PRO A 1 85 ? 8.138 -3.847 15.458 1.00 88.06 85 PRO A C 1
ATOM 709 O O . PRO A 1 85 ? 8.864 -2.875 15.259 1.00 88.06 85 PRO A O 1
ATOM 712 N N . GLY A 1 86 ? 8.608 -5.086 15.626 1.00 85.75 86 GLY A N 1
ATOM 713 C CA . GLY A 1 86 ? 10.033 -5.417 15.523 1.00 85.75 86 GLY A CA 1
ATOM 714 C C . GLY A 1 86 ? 10.560 -5.379 14.086 1.00 85.75 86 GLY A C 1
ATOM 715 O O . GLY A 1 86 ? 11.732 -5.085 13.871 1.00 85.75 86 GLY A O 1
ATOM 716 N N . ASP A 1 87 ? 9.688 -5.632 13.110 1.00 86.06 87 ASP A N 1
ATOM 717 C CA . ASP A 1 87 ? 9.992 -5.628 11.682 1.00 86.06 87 ASP A CA 1
ATOM 718 C C . ASP A 1 87 ? 8.766 -5.214 10.845 1.00 86.06 87 ASP A C 1
ATOM 720 O O . ASP A 1 87 ? 7.652 -5.029 11.355 1.00 86.06 87 ASP A O 1
ATOM 724 N N . ALA A 1 88 ? 8.981 -5.049 9.536 1.00 83.25 88 ALA A N 1
ATOM 725 C CA . ALA A 1 88 ? 7.940 -4.637 8.600 1.00 83.25 88 ALA A CA 1
ATOM 726 C C . ALA A 1 88 ? 6.792 -5.641 8.493 1.00 83.25 88 ALA A C 1
ATOM 728 O O . ALA A 1 88 ? 5.629 -5.244 8.438 1.00 83.25 88 ALA A O 1
ATOM 729 N N . GLU A 1 89 ? 7.104 -6.934 8.485 1.00 84.25 89 GLU A N 1
ATOM 730 C CA . GLU A 1 89 ? 6.108 -7.990 8.336 1.00 84.25 89 GLU A CA 1
ATOM 731 C C . GLU A 1 89 ? 5.149 -8.028 9.531 1.00 84.25 89 GLU A C 1
ATOM 733 O O . GLU A 1 89 ? 3.930 -8.073 9.358 1.00 84.25 89 GLU A O 1
ATOM 738 N N . THR A 1 90 ? 5.691 -7.918 10.740 1.00 88.19 90 THR A N 1
ATOM 739 C CA . THR A 1 90 ? 4.941 -7.811 11.990 1.00 88.19 90 THR A CA 1
ATOM 740 C C . THR A 1 90 ? 4.062 -6.568 11.987 1.00 88.19 90 THR A C 1
ATOM 742 O O . THR A 1 90 ? 2.887 -6.644 12.339 1.00 88.19 90 THR A O 1
ATOM 745 N N . GLY A 1 91 ? 4.595 -5.427 11.542 1.00 87.50 91 GLY A N 1
ATOM 746 C CA . GLY A 1 91 ? 3.823 -4.196 11.387 1.00 87.50 91 GLY A CA 1
ATOM 747 C C . GLY A 1 91 ? 2.608 -4.376 10.475 1.00 87.50 91 GLY A C 1
ATOM 748 O O . GLY A 1 91 ? 1.481 -4.079 10.876 1.00 87.50 91 GLY A O 1
ATOM 749 N N . TYR A 1 92 ? 2.824 -4.936 9.285 1.00 83.88 92 TYR A N 1
ATOM 750 C CA . TYR A 1 92 ? 1.769 -5.206 8.310 1.00 83.88 92 TYR A CA 1
ATOM 751 C C . TYR A 1 92 ? 0.724 -6.214 8.814 1.00 83.88 92 TYR A C 1
ATOM 753 O O . TYR A 1 92 ? -0.476 -5.975 8.667 1.00 83.88 92 TYR A O 1
ATOM 761 N N . ARG A 1 93 ? 1.151 -7.302 9.468 1.00 85.06 93 ARG A N 1
ATOM 762 C CA . ARG A 1 93 ? 0.253 -8.289 10.095 1.00 85.06 93 ARG A CA 1
ATOM 763 C C . ARG A 1 93 ? -0.621 -7.670 11.183 1.00 85.06 93 ARG A C 1
ATOM 765 O O . ARG A 1 93 ? -1.809 -7.985 11.263 1.00 85.06 93 ARG A O 1
ATOM 772 N N . THR A 1 94 ? -0.066 -6.774 11.999 1.00 88.69 94 THR A N 1
ATOM 773 C CA . THR A 1 94 ? -0.825 -6.073 13.044 1.00 88.69 94 THR A CA 1
ATOM 774 C C . THR A 1 94 ? -1.906 -5.181 12.440 1.00 88.69 94 THR A C 1
ATOM 776 O O . THR A 1 94 ? -3.055 -5.250 12.873 1.00 88.69 94 THR A O 1
ATOM 779 N N . VAL A 1 95 ? -1.583 -4.398 11.403 1.00 87.56 95 VAL A N 1
ATOM 780 C CA . VAL A 1 95 ? -2.577 -3.567 10.697 1.00 87.56 95 VAL A CA 1
ATOM 781 C C . VAL A 1 95 ? -3.689 -4.434 10.102 1.00 87.56 95 VAL A C 1
ATOM 783 O O . VAL A 1 95 ? -4.867 -4.160 10.330 1.00 87.56 95 VAL A O 1
ATOM 786 N N . ALA A 1 96 ? -3.333 -5.520 9.411 1.00 83.81 96 ALA A N 1
ATOM 787 C CA . ALA A 1 96 ? -4.301 -6.455 8.842 1.00 83.81 96 ALA A CA 1
ATOM 788 C C . ALA A 1 96 ? -5.221 -7.077 9.907 1.00 83.81 96 ALA A C 1
ATOM 790 O O . ALA A 1 96 ? -6.435 -7.136 9.721 1.00 83.81 96 ALA A O 1
ATOM 791 N N . SER A 1 97 ? -4.664 -7.465 11.058 1.00 86.12 97 SER A N 1
ATOM 792 C CA . SER A 1 97 ? -5.427 -8.032 12.178 1.00 86.12 97 SER A CA 1
ATOM 793 C C . SER A 1 97 ? -6.424 -7.030 12.768 1.00 86.12 97 SER A C 1
ATOM 795 O O . SER A 1 97 ? -7.561 -7.394 13.066 1.00 86.12 97 SER A O 1
ATOM 797 N N . ILE A 1 98 ? -6.029 -5.757 12.895 1.00 89.06 98 ILE A N 1
ATOM 798 C CA . ILE A 1 98 ? -6.909 -4.675 13.366 1.00 89.06 98 ILE A CA 1
ATOM 799 C C . ILE A 1 98 ? -8.055 -4.453 12.382 1.00 89.06 98 ILE A C 1
ATOM 801 O O . ILE A 1 98 ? -9.207 -4.362 12.801 1.00 89.06 98 ILE A O 1
ATOM 805 N N . LEU A 1 99 ? -7.761 -4.399 11.081 1.00 85.62 99 LEU A N 1
ATOM 806 C CA . LEU A 1 99 ? -8.780 -4.234 10.045 1.00 85.62 99 LEU A CA 1
ATOM 807 C C . LEU A 1 99 ? -9.734 -5.432 9.999 1.00 85.62 99 LEU A C 1
ATOM 809 O O . LEU A 1 99 ? -10.946 -5.248 9.937 1.00 85.62 99 LEU A O 1
ATOM 813 N N . HIS A 1 100 ? -9.219 -6.655 10.128 1.00 80.88 100 HIS A N 1
ATOM 814 C CA . HIS A 1 100 ? -10.048 -7.856 10.194 1.00 80.88 100 HIS A CA 1
ATOM 815 C C . HIS A 1 100 ? -10.965 -7.874 11.429 1.00 80.88 100 HIS A C 1
ATOM 817 O O . HIS A 1 100 ? -12.147 -8.208 11.322 1.00 80.88 100 HIS A O 1
ATOM 823 N N . ALA A 1 101 ? -10.454 -7.478 12.599 1.00 84.12 101 ALA A N 1
ATOM 824 C CA . ALA A 1 101 ? -11.269 -7.332 13.803 1.00 84.12 101 ALA A CA 1
ATOM 825 C C . ALA A 1 101 ? -12.337 -6.242 13.622 1.00 84.12 101 ALA A C 1
ATOM 827 O O . ALA A 1 101 ? -13.512 -6.477 13.892 1.00 84.12 101 ALA A O 1
ATOM 828 N N . ALA A 1 102 ? -11.956 -5.083 13.080 1.00 82.69 102 ALA A N 1
ATOM 829 C CA . ALA A 1 102 ? -12.879 -3.995 12.781 1.00 82.69 102 ALA A CA 1
ATOM 830 C C . ALA A 1 102 ? -13.977 -4.407 11.792 1.00 82.69 102 ALA A C 1
ATOM 832 O O . ALA A 1 102 ? -15.122 -3.986 11.931 1.00 82.69 102 ALA A O 1
ATOM 833 N N . MET A 1 103 ? -13.632 -5.258 10.824 1.00 77.69 103 MET A N 1
ATOM 834 C CA . MET A 1 103 ? -14.565 -5.831 9.862 1.00 77.69 103 MET A CA 1
ATOM 835 C C . MET A 1 103 ? -15.608 -6.710 10.535 1.00 77.69 103 MET A C 1
ATOM 837 O O . MET A 1 103 ? -16.796 -6.557 10.262 1.00 77.69 103 MET A O 1
ATOM 841 N N . ARG A 1 104 ? -15.178 -7.615 11.418 1.00 76.50 104 ARG A N 1
ATOM 842 C CA . ARG A 1 104 ? -16.097 -8.476 12.172 1.00 76.50 104 ARG A CA 1
ATOM 843 C C . ARG A 1 104 ? -17.057 -7.674 13.045 1.00 76.50 104 ARG A C 1
ATOM 845 O O . ARG A 1 104 ? -18.235 -8.002 13.103 1.00 76.50 104 ARG A O 1
ATOM 852 N N . GLU A 1 105 ? -16.551 -6.623 13.680 1.00 78.12 105 GLU A N 1
ATOM 853 C CA . GLU A 1 105 ? -17.335 -5.756 14.566 1.00 78.12 105 GLU A CA 1
ATOM 854 C C . GLU A 1 105 ? -18.067 -4.627 13.814 1.00 78.12 105 GLU A C 1
ATOM 856 O O . GLU A 1 105 ? -18.766 -3.828 14.431 1.00 78.12 105 GLU A O 1
ATOM 861 N N . GLN A 1 106 ? -17.918 -4.550 12.485 1.00 73.56 106 GLN A N 1
ATOM 862 C CA . GLN A 1 106 ? -18.523 -3.535 11.615 1.00 73.56 106 GLN A CA 1
ATOM 863 C C . GLN A 1 106 ? -18.239 -2.081 12.047 1.00 73.56 106 GLN A C 1
ATOM 865 O O . GLN A 1 106 ? -19.075 -1.193 11.880 1.00 73.56 106 GLN A O 1
ATOM 870 N N . VAL A 1 107 ? -17.038 -1.809 12.562 1.00 78.00 107 VAL A N 1
ATOM 871 C CA . VAL A 1 107 ? -16.624 -0.474 13.031 1.00 78.00 107 VAL A CA 1
ATOM 872 C C . VAL A 1 107 ? -15.717 0.235 12.028 1.00 78.00 107 VAL A C 1
ATOM 874 O O . VAL A 1 107 ? -14.960 -0.385 11.282 1.00 78.00 107 VAL A O 1
ATOM 877 N N . VAL A 1 108 ? -15.777 1.567 12.008 1.00 81.69 108 VAL A N 1
ATOM 878 C CA . VAL A 1 108 ? -14.889 2.388 11.170 1.00 81.69 108 VAL A CA 1
ATOM 879 C C . VAL A 1 108 ? -13.485 2.418 11.774 1.00 81.69 108 VAL A C 1
ATOM 881 O O . VAL A 1 108 ? -13.343 2.636 12.978 1.00 81.69 108 VAL A O 1
ATOM 884 N N . VAL A 1 109 ? -12.449 2.260 10.947 1.00 87.50 109 VAL A N 1
ATOM 885 C CA . VAL A 1 109 ? -11.049 2.487 11.339 1.00 87.50 109 VAL A CA 1
ATOM 886 C C . VAL A 1 109 ? -10.536 3.758 10.677 1.00 87.50 109 VAL A C 1
ATOM 888 O O . VAL A 1 109 ? -10.668 3.925 9.472 1.00 87.50 109 VAL A O 1
ATOM 891 N N . ILE A 1 110 ? -9.931 4.656 11.447 1.00 89.12 110 ILE A N 1
ATOM 892 C CA . ILE A 1 110 ? -9.270 5.857 10.925 1.00 89.12 110 ILE A CA 1
ATOM 893 C C . ILE A 1 110 ? -7.764 5.654 11.075 1.00 89.12 110 ILE A C 1
ATOM 895 O O . ILE A 1 110 ? -7.248 5.718 12.192 1.00 89.12 110 ILE A O 1
ATOM 899 N N . GLU A 1 111 ? -7.070 5.417 9.964 1.00 90.62 111 GLU A N 1
ATOM 900 C CA . GLU A 1 111 ? -5.608 5.345 9.919 1.00 90.62 111 GLU A CA 1
ATOM 901 C C . GLU A 1 111 ? -5.040 6.767 9.850 1.00 90.62 111 GLU A C 1
ATOM 903 O O . GLU A 1 111 ? -5.513 7.622 9.098 1.00 90.62 111 GLU A O 1
ATOM 908 N N . SER A 1 112 ? -4.052 7.079 10.680 1.00 92.56 112 SER A N 1
ATOM 909 C CA . SER A 1 112 ? -3.439 8.406 10.736 1.00 92.56 112 SER A CA 1
ATOM 910 C C . SER A 1 112 ? -1.934 8.308 10.931 1.00 92.56 112 SER A C 1
ATOM 912 O O . SER A 1 112 ? -1.456 7.418 11.624 1.00 92.56 112 SER A O 1
ATOM 914 N N . ILE A 1 113 ? -1.185 9.252 10.370 1.00 92.50 113 ILE A N 1
ATOM 915 C CA . ILE A 1 113 ? 0.249 9.419 10.613 1.00 92.50 113 ILE A CA 1
ATOM 916 C C . ILE A 1 113 ? 0.427 10.555 11.617 1.00 92.50 113 ILE A C 1
ATOM 918 O O . ILE A 1 113 ? -0.126 11.643 11.438 1.00 92.50 113 ILE A O 1
ATOM 922 N N . VAL A 1 114 ? 1.202 10.305 12.671 1.00 90.50 114 VAL A N 1
ATOM 923 C CA . VAL A 1 114 ? 1.506 11.293 13.708 1.00 90.50 114 VAL A CA 1
ATOM 924 C C . VAL A 1 114 ? 2.999 11.597 13.714 1.00 90.50 114 VAL A C 1
ATOM 926 O O . VAL A 1 114 ? 3.841 10.731 13.972 1.00 90.50 114 VAL A O 1
ATOM 929 N N . GLN A 1 115 ? 3.334 12.858 13.436 1.00 83.06 115 GLN A N 1
ATOM 930 C CA . GLN A 1 115 ? 4.712 13.339 13.394 1.00 83.06 115 GLN A CA 1
ATOM 931 C C . GLN A 1 115 ? 4.810 14.740 14.004 1.00 83.06 115 GLN A C 1
ATOM 933 O O . GLN A 1 115 ? 4.148 15.672 13.561 1.00 83.06 115 GLN A O 1
ATOM 938 N N . GLY A 1 116 ? 5.663 14.900 15.022 1.00 78.75 116 GLY A N 1
ATOM 939 C CA . GLY A 1 116 ? 5.901 16.206 15.652 1.00 78.75 116 GLY A CA 1
ATOM 940 C C . GLY A 1 116 ? 4.651 16.839 16.278 1.00 78.75 116 GLY A C 1
ATOM 941 O O . GLY A 1 116 ? 4.555 18.059 16.328 1.00 78.75 116 GLY A O 1
ATOM 942 N N . GLY A 1 117 ? 3.680 16.024 16.705 1.00 78.25 117 GLY A N 1
ATOM 943 C CA . GLY A 1 117 ? 2.397 16.480 17.253 1.00 78.25 117 GLY A CA 1
ATOM 944 C C . GLY A 1 117 ? 1.322 16.788 16.205 1.00 78.25 117 GLY A C 1
ATOM 945 O O . GLY A 1 117 ? 0.155 16.906 16.567 1.00 78.25 117 GLY A O 1
ATOM 946 N N . ALA A 1 118 ? 1.671 16.858 14.917 1.00 83.62 118 ALA A N 1
ATOM 947 C CA . ALA A 1 118 ? 0.690 16.956 13.842 1.00 83.62 118 ALA A CA 1
ATOM 948 C C . ALA A 1 118 ? 0.115 15.569 13.524 1.00 83.62 118 ALA A C 1
ATOM 950 O O . ALA A 1 118 ? 0.867 14.604 13.360 1.00 83.62 118 ALA A O 1
ATOM 951 N N . ARG A 1 119 ? -1.217 15.489 13.426 1.00 88.06 119 ARG A N 1
ATOM 952 C CA . ARG A 1 119 ? -1.954 14.296 13.005 1.00 88.06 119 ARG A CA 1
ATOM 953 C C . ARG A 1 119 ? -2.505 14.511 11.601 1.00 88.06 119 ARG A C 1
ATOM 955 O O . ARG A 1 119 ? -3.254 15.454 11.367 1.00 88.06 119 ARG A O 1
ATOM 962 N N . GLU A 1 120 ? -2.167 13.604 10.699 1.00 89.31 120 GLU A N 1
ATOM 963 C CA . GLU A 1 120 ? -2.669 13.568 9.328 1.00 89.31 120 GLU A CA 1
ATOM 964 C C . GLU A 1 120 ? -3.479 12.287 9.136 1.00 89.31 120 GLU A C 1
ATOM 966 O O . GLU A 1 120 ? -2.987 11.201 9.436 1.00 89.31 120 GLU A O 1
ATOM 971 N N . VAL A 1 121 ? -4.721 12.396 8.662 1.00 86.31 121 VAL A N 1
ATOM 972 C CA . VAL A 1 121 ? -5.526 11.215 8.322 1.00 86.31 121 VAL A CA 1
ATOM 973 C C . VAL A 1 121 ? -4.983 10.630 7.023 1.00 86.31 121 VAL A C 1
ATOM 975 O O . VAL A 1 121 ? -4.968 11.311 6.001 1.00 86.31 121 VAL A O 1
ATOM 978 N N . ALA A 1 122 ? -4.520 9.383 7.084 1.00 86.00 122 ALA A N 1
ATOM 979 C CA . ALA A 1 122 ? -3.983 8.670 5.934 1.00 86.00 122 ALA A CA 1
ATOM 980 C C . ALA A 1 122 ? -5.095 7.949 5.165 1.00 86.00 122 ALA A C 1
ATOM 982 O O . ALA A 1 122 ? -5.128 8.036 3.942 1.00 86.00 122 ALA A O 1
ATOM 983 N N . GLU A 1 123 ? -5.998 7.265 5.874 1.00 84.44 123 GLU A N 1
ATOM 984 C CA . GLU A 1 123 ? -7.077 6.478 5.270 1.00 84.44 123 GLU A CA 1
ATOM 985 C C . GLU A 1 123 ? -8.262 6.313 6.236 1.00 84.44 123 GLU A C 1
ATOM 987 O O . GLU A 1 123 ? -8.085 6.297 7.461 1.00 84.44 123 GLU A O 1
ATOM 992 N N . ILE A 1 124 ? -9.476 6.179 5.690 1.00 81.62 124 ILE A N 1
ATOM 993 C CA . ILE A 1 124 ? -10.685 5.846 6.455 1.00 81.62 124 ILE A CA 1
ATOM 994 C C . ILE A 1 124 ? -11.253 4.525 5.939 1.00 81.62 124 ILE A C 1
ATOM 996 O O . ILE A 1 124 ? -11.760 4.421 4.827 1.00 81.62 124 ILE A O 1
ATOM 1000 N N . TRP A 1 125 ? -11.229 3.519 6.802 1.00 79.00 125 TRP A N 1
ATOM 1001 C CA . TRP A 1 125 ? -11.698 2.175 6.522 1.00 79.00 125 TRP A CA 1
ATOM 1002 C C . TRP A 1 125 ? -13.107 1.986 7.076 1.00 79.00 125 TRP A C 1
ATOM 1004 O O . TRP A 1 125 ? -13.305 1.733 8.269 1.00 79.00 125 TRP A O 1
ATOM 1014 N N . TYR A 1 126 ? -14.114 2.102 6.220 1.00 72.06 126 TYR A N 1
ATOM 1015 C CA . TYR A 1 126 ? -15.496 1.865 6.630 1.00 72.06 126 TYR A CA 1
ATOM 1016 C C . TYR A 1 126 ? -15.709 0.385 6.949 1.00 72.06 126 TYR A C 1
ATOM 1018 O O . TYR A 1 126 ? -15.282 -0.479 6.188 1.00 72.06 126 TYR A O 1
ATOM 1026 N N . GLY A 1 127 ? -16.325 0.089 8.100 1.00 66.69 127 GLY A N 1
ATOM 1027 C CA . GLY A 1 127 ? -16.568 -1.286 8.553 1.00 66.69 127 GLY A CA 1
ATOM 1028 C C . GLY A 1 127 ? -15.330 -2.185 8.471 1.00 66.69 127 GLY A C 1
ATOM 1029 O O . GLY A 1 127 ? -15.457 -3.319 8.028 1.00 66.69 127 GLY A O 1
ATOM 1030 N N . GLY A 1 128 ? -14.135 -1.650 8.750 1.00 59.31 128 GLY A N 1
ATOM 1031 C CA . GLY A 1 128 ? -12.855 -2.365 8.689 1.00 59.31 128 GLY A CA 1
ATOM 1032 C C . GLY A 1 128 ? -12.468 -2.954 7.329 1.00 59.31 128 GLY A C 1
ATOM 1033 O O . GLY A 1 128 ? -11.538 -3.757 7.270 1.00 59.31 128 GLY A O 1
ATOM 1034 N N . ARG A 1 129 ? -13.162 -2.599 6.238 1.00 63.84 129 ARG A N 1
ATOM 1035 C CA . ARG A 1 129 ? -12.981 -3.215 4.918 1.00 63.84 129 ARG A CA 1
ATOM 1036 C C . ARG A 1 129 ? -12.409 -2.229 3.888 1.00 63.84 129 ARG A C 1
ATOM 1038 O O . ARG A 1 129 ? -13.136 -1.373 3.391 1.00 63.84 129 ARG A O 1
ATOM 1045 N N . PRO A 1 130 ? -11.138 -2.405 3.495 1.00 53.62 130 PRO A N 1
ATOM 1046 C CA . PRO A 1 130 ? -10.481 -1.691 2.396 1.00 53.62 130 PRO A CA 1
ATOM 1047 C C . PRO A 1 130 ? -11.134 -1.802 1.006 1.00 53.62 130 PRO A C 1
ATOM 1049 O O . PRO A 1 130 ? -10.813 -1.007 0.130 1.00 53.62 130 PRO A O 1
ATOM 1052 N N . LEU A 1 131 ? -12.020 -2.776 0.759 1.00 56.00 131 LEU A N 1
ATOM 1053 C CA . LEU A 1 131 ? -12.807 -2.841 -0.487 1.00 56.00 131 LEU A CA 1
ATOM 1054 C C . LEU A 1 131 ? -14.019 -1.885 -0.496 1.00 56.00 131 LEU A C 1
ATOM 1056 O O . LEU A 1 131 ? -14.731 -1.807 -1.499 1.00 56.00 131 LEU A O 1
ATOM 1060 N N . LEU A 1 132 ? -14.304 -1.192 0.611 1.00 58.50 132 LEU A N 1
ATOM 1061 C CA . LEU A 1 132 ? -15.431 -0.268 0.697 1.00 58.50 132 LEU A CA 1
ATOM 1062 C C . LEU A 1 132 ? -14.974 1.135 0.291 1.00 58.50 132 LEU A C 1
ATOM 1064 O O . LEU A 1 132 ? -14.352 1.847 1.073 1.00 58.50 132 LEU A O 1
ATOM 1068 N N . ALA A 1 133 ? -15.306 1.528 -0.937 1.00 57.75 133 ALA A N 1
ATOM 1069 C CA . ALA A 1 133 ? -15.171 2.900 -1.420 1.00 57.75 133 ALA A CA 1
ATOM 1070 C C . ALA A 1 133 ? -16.552 3.532 -1.643 1.00 57.75 133 ALA A C 1
ATOM 1072 O O . ALA A 1 133 ? -17.569 2.837 -1.777 1.00 57.75 133 ALA A O 1
ATOM 1073 N N . HIS A 1 134 ? -16.601 4.862 -1.699 1.00 51.06 134 HIS A N 1
ATOM 1074 C CA . HIS A 1 134 ? -17.821 5.561 -2.081 1.00 51.06 134 HIS A CA 1
ATOM 1075 C C . HIS A 1 134 ? -18.144 5.250 -3.560 1.00 51.06 134 HIS A C 1
ATOM 1077 O O . HIS A 1 134 ? -17.259 5.359 -4.407 1.00 51.06 134 HIS A O 1
ATOM 1083 N N . PRO A 1 135 ? -19.376 4.855 -3.933 1.00 48.25 135 PRO A N 1
ATOM 1084 C CA . PRO A 1 135 ? -19.665 4.383 -5.289 1.00 48.25 135 PRO A CA 1
ATOM 1085 C C . PRO A 1 135 ? -19.517 5.448 -6.373 1.00 48.25 135 PRO A C 1
ATOM 1087 O O . PRO A 1 135 ? -19.336 5.097 -7.532 1.00 48.25 135 PRO A O 1
ATOM 1090 N N . GLU A 1 136 ? -19.615 6.729 -6.014 1.00 50.34 136 GLU A N 1
ATOM 1091 C CA . GLU A 1 136 ? -19.369 7.838 -6.946 1.00 50.34 136 GLU A CA 1
ATOM 1092 C C . GLU A 1 136 ? -17.881 7.978 -7.315 1.00 50.34 136 GLU A C 1
ATOM 1094 O O . GLU A 1 136 ? -17.555 8.627 -8.307 1.00 50.34 136 GLU A O 1
ATOM 1099 N N . GLU A 1 137 ? -16.979 7.335 -6.563 1.00 59.62 137 GLU A N 1
ATOM 1100 C CA . GLU A 1 137 ? -15.545 7.286 -6.871 1.00 59.62 137 GLU A CA 1
ATOM 1101 C C . GLU A 1 137 ? -15.194 6.168 -7.865 1.00 59.62 137 GLU A C 1
ATOM 1103 O O . GLU A 1 137 ? -14.198 6.267 -8.577 1.00 59.62 137 GLU A O 1
ATOM 1108 N N . LEU A 1 138 ? -16.012 5.114 -7.964 1.00 71.88 138 LEU A N 1
ATOM 1109 C CA . LEU A 1 138 ? -15.685 3.926 -8.754 1.00 71.88 138 LEU A CA 1
ATOM 1110 C C . LEU A 1 138 ? -16.304 3.977 -10.153 1.00 71.88 138 LEU A C 1
ATOM 1112 O O . LEU A 1 138 ? -17.409 3.489 -10.385 1.00 71.88 138 LEU A O 1
ATOM 1116 N N . ASN A 1 139 ? -15.558 4.542 -11.103 1.00 81.88 139 ASN A N 1
ATOM 1117 C CA . ASN A 1 139 ? -15.890 4.508 -12.526 1.00 81.88 139 ASN A CA 1
ATOM 1118 C C . ASN A 1 139 ? -14.765 3.820 -13.319 1.00 81.88 139 ASN A C 1
ATOM 1120 O O . ASN A 1 139 ? -13.750 4.440 -13.633 1.00 81.88 139 ASN A O 1
ATOM 1124 N N . GLU A 1 140 ? -14.965 2.537 -13.647 1.00 85.31 140 GLU A N 1
ATOM 1125 C CA . GLU A 1 140 ? -13.981 1.689 -14.341 1.00 85.31 140 GLU A CA 1
ATOM 1126 C C . GLU A 1 140 ? -13.560 2.282 -15.695 1.00 85.31 140 GLU A C 1
ATOM 1128 O O . GLU A 1 140 ? -12.372 2.323 -16.008 1.00 85.31 140 GLU A O 1
ATOM 1133 N N . GLU A 1 141 ? -14.507 2.817 -16.471 1.00 89.00 141 GLU A N 1
ATOM 1134 C CA . GLU A 1 141 ? -14.241 3.409 -17.787 1.00 89.00 141 GLU A CA 1
ATOM 1135 C C . GLU A 1 141 ? -13.415 4.692 -17.685 1.00 89.00 141 GLU A C 1
ATOM 1137 O O . GLU A 1 141 ? -12.429 4.860 -18.408 1.00 89.00 141 GLU A O 1
ATOM 1142 N N . ARG A 1 142 ? -13.781 5.584 -16.757 1.00 89.75 142 ARG A N 1
ATOM 1143 C CA . ARG A 1 142 ? -13.041 6.822 -16.489 1.00 89.75 142 ARG A CA 1
ATOM 1144 C C . ARG A 1 142 ? -11.629 6.508 -16.010 1.00 89.75 142 ARG A C 1
ATOM 1146 O O . ARG A 1 142 ? -10.675 7.101 -16.510 1.00 89.75 142 ARG A O 1
ATOM 1153 N N . SER A 1 143 ? -11.490 5.574 -15.075 1.00 91.00 143 SER A N 1
ATOM 1154 C CA . SER A 1 143 ? -10.193 5.148 -14.559 1.00 91.00 143 SER A CA 1
ATOM 1155 C C . SER A 1 143 ? -9.332 4.525 -15.652 1.00 91.00 143 SER A C 1
ATOM 1157 O O . SER A 1 143 ? -8.169 4.897 -15.803 1.00 91.00 143 SER A O 1
ATOM 1159 N N . ALA A 1 144 ? -9.913 3.662 -16.490 1.00 92.50 144 ALA A N 1
ATOM 1160 C CA . ALA A 1 144 ? -9.223 3.090 -17.637 1.00 92.50 144 ALA A CA 1
ATOM 1161 C C . ALA A 1 144 ? -8.787 4.164 -18.645 1.00 92.50 144 ALA A C 1
ATOM 1163 O O . ALA A 1 144 ? -7.675 4.101 -19.165 1.00 92.50 144 ALA A O 1
ATOM 1164 N N . ALA A 1 145 ? -9.625 5.169 -18.911 1.00 92.19 145 ALA A N 1
ATOM 1165 C CA . ALA A 1 145 ? -9.283 6.276 -19.801 1.00 92.19 145 ALA A CA 1
ATOM 1166 C C . ALA A 1 145 ? -8.099 7.100 -19.269 1.00 92.19 145 ALA A C 1
ATOM 1168 O O . ALA A 1 145 ? -7.159 7.357 -20.020 1.00 92.19 145 ALA A O 1
ATOM 1169 N N . VAL A 1 146 ? -8.103 7.451 -17.977 1.00 91.69 146 VAL A N 1
ATOM 1170 C CA . VAL A 1 146 ? -6.984 8.159 -17.327 1.00 91.69 146 VAL A CA 1
ATOM 1171 C C . VAL A 1 146 ? -5.702 7.332 -17.424 1.00 91.69 146 VAL A C 1
ATOM 1173 O O . VAL A 1 146 ? -4.666 7.833 -17.845 1.00 91.69 146 VAL A O 1
ATOM 1176 N N . LEU A 1 147 ? -5.761 6.042 -17.099 1.00 91.50 147 LEU A N 1
ATOM 1177 C CA . LEU A 1 147 ? -4.593 5.160 -17.138 1.00 91.50 147 LEU A CA 1
ATOM 1178 C C . LEU A 1 147 ? -4.011 5.021 -18.551 1.00 91.50 147 LEU A C 1
ATOM 1180 O O . LEU A 1 147 ? -2.796 5.139 -18.723 1.00 91.50 147 LEU A O 1
ATOM 1184 N N . ARG A 1 148 ? -4.863 4.874 -19.572 1.00 92.75 148 ARG A N 1
ATOM 1185 C CA . ARG A 1 148 ? -4.435 4.843 -20.980 1.00 92.75 148 ARG A CA 1
ATOM 1186 C C . ARG A 1 148 ? -3.775 6.149 -21.421 1.00 92.75 148 ARG A C 1
ATOM 1188 O O . ARG A 1 148 ? -2.784 6.096 -22.140 1.00 92.75 148 ARG A O 1
ATOM 1195 N N . GLN A 1 149 ? -4.255 7.310 -20.961 1.00 91.06 149 GLN A N 1
ATOM 1196 C CA . GLN A 1 149 ? -3.607 8.605 -21.238 1.00 91.06 149 GLN A CA 1
ATOM 1197 C C . GLN A 1 149 ? -2.185 8.684 -20.675 1.00 91.06 149 GLN A C 1
ATOM 1199 O O . GLN A 1 149 ? -1.339 9.376 -21.234 1.00 91.06 149 GLN A O 1
ATOM 1204 N N . HIS A 1 150 ? -1.902 7.948 -19.601 1.00 89.06 150 HIS A N 1
ATOM 1205 C CA . HIS A 1 150 ? -0.554 7.827 -19.066 1.00 89.06 150 HIS A CA 1
ATOM 1206 C C . HIS A 1 150 ? 0.244 6.664 -19.692 1.00 89.06 150 HIS A C 1
ATOM 1208 O O . HIS A 1 150 ? 1.356 6.393 -19.248 1.00 89.06 150 HIS A O 1
ATOM 1214 N N . GLY A 1 151 ? -0.273 5.959 -20.701 1.00 88.62 151 GLY A N 1
ATOM 1215 C CA . GLY A 1 151 ? 0.427 4.843 -21.348 1.00 88.62 151 GLY A CA 1
ATOM 1216 C C . GLY A 1 151 ? 0.403 3.538 -20.547 1.00 88.62 151 GLY A C 1
ATOM 1217 O O . GLY A 1 151 ? 1.335 2.748 -20.648 1.00 88.62 151 GLY A O 1
ATOM 1218 N N . VAL A 1 152 ? -0.619 3.325 -19.712 1.00 90.81 152 VAL A N 1
ATOM 1219 C CA . VAL A 1 152 ? -0.902 2.003 -19.133 1.00 90.81 152 VAL A CA 1
ATOM 1220 C C . VAL A 1 152 ? -1.740 1.205 -20.122 1.00 90.81 152 VAL A C 1
ATOM 1222 O O . VAL A 1 152 ? -2.790 1.669 -20.579 1.00 90.81 152 VAL A O 1
ATOM 1225 N N . GLU A 1 153 ? -1.302 -0.009 -20.418 1.00 93.25 153 GLU A N 1
ATOM 1226 C CA . GLU A 1 153 ? -2.079 -0.969 -21.183 1.00 93.25 153 GLU A CA 1
ATOM 1227 C C . GLU A 1 153 ? -3.041 -1.708 -20.245 1.00 93.25 153 GLU A C 1
ATOM 1229 O O . GLU A 1 153 ? -2.674 -2.150 -19.156 1.00 93.25 153 GLU A O 1
ATOM 1234 N N . ILE A 1 154 ? -4.304 -1.806 -20.658 1.00 94.50 154 ILE A N 1
ATOM 1235 C CA . ILE A 1 154 ? -5.353 -2.483 -19.895 1.00 94.50 154 ILE A CA 1
ATOM 1236 C C . ILE A 1 154 ? -6.003 -3.503 -20.815 1.00 94.50 154 ILE A C 1
ATOM 1238 O O . ILE A 1 154 ? -6.670 -3.125 -21.783 1.00 94.50 154 ILE A O 1
ATOM 1242 N N . VAL A 1 155 ? -5.838 -4.776 -20.477 1.00 95.00 155 VAL A N 1
ATOM 1243 C CA . VAL A 1 155 ? -6.419 -5.913 -21.184 1.00 95.00 155 VAL A CA 1
ATOM 1244 C C . VAL A 1 155 ? -7.554 -6.471 -20.332 1.00 95.00 155 VAL A C 1
ATOM 1246 O O . VAL A 1 155 ? -7.352 -6.896 -19.196 1.00 95.00 155 VAL A O 1
ATOM 1249 N N . ASN A 1 156 ? -8.768 -6.429 -20.879 1.00 91.81 156 ASN A N 1
ATOM 1250 C CA . ASN A 1 156 ? -9.937 -7.054 -20.270 1.00 91.81 156 ASN A CA 1
ATOM 1251 C C . ASN A 1 156 ? -10.113 -8.448 -20.869 1.00 91.81 156 ASN A C 1
ATOM 1253 O O . ASN A 1 156 ? -10.457 -8.575 -22.044 1.00 91.81 156 ASN A O 1
ATOM 1257 N N . GLU A 1 157 ? -9.901 -9.472 -20.056 1.00 92.94 157 GLU A N 1
ATOM 1258 C CA . GLU A 1 157 ? -10.210 -10.860 -20.379 1.00 92.94 157 GLU A CA 1
ATOM 1259 C C . GLU A 1 157 ? -11.570 -11.245 -19.761 1.00 92.94 157 GLU A C 1
ATOM 1261 O O . GLU A 1 157 ? -12.064 -10.559 -18.858 1.00 92.94 157 GLU A O 1
ATOM 1266 N N . PRO A 1 158 ? -12.219 -12.329 -20.226 1.00 87.81 158 PRO A N 1
ATOM 1267 C CA . PRO A 1 158 ? -13.504 -12.764 -19.674 1.00 87.81 158 PRO A CA 1
ATOM 1268 C C . PRO A 1 158 ? -13.469 -13.043 -18.162 1.00 87.81 158 PRO A C 1
ATOM 1270 O O . PRO A 1 158 ? -14.451 -12.790 -17.465 1.00 87.81 158 PRO A O 1
ATOM 1273 N N . ASP A 1 159 ? -12.344 -13.546 -17.653 1.00 90.19 159 ASP A N 1
ATOM 1274 C CA . ASP A 1 159 ? -12.134 -13.957 -16.262 1.00 90.19 159 ASP A CA 1
ATOM 1275 C C . ASP A 1 159 ? -11.005 -13.188 -15.552 1.00 90.19 159 ASP A C 1
ATOM 1277 O O . ASP A 1 159 ? -10.713 -13.470 -14.385 1.00 90.19 159 ASP A O 1
ATOM 1281 N N . ALA A 1 160 ? -10.399 -12.197 -16.215 1.00 93.88 160 ALA A N 1
ATOM 1282 C CA . ALA A 1 160 ? -9.306 -11.417 -15.652 1.00 93.88 160 ALA A CA 1
ATOM 1283 C C . ALA A 1 160 ? -9.284 -9.955 -16.129 1.00 93.88 160 ALA A C 1
ATOM 1285 O O . ALA A 1 160 ? -9.735 -9.610 -17.218 1.00 93.88 160 ALA A O 1
ATOM 1286 N N . LEU A 1 161 ? -8.709 -9.083 -15.305 1.00 94.50 161 LEU A N 1
ATOM 1287 C CA . LEU A 1 161 ? -8.220 -7.769 -15.715 1.00 94.50 161 LEU A CA 1
ATOM 1288 C C . LEU A 1 161 ? -6.696 -7.791 -15.614 1.00 94.50 161 LEU A C 1
ATOM 1290 O O . LEU A 1 161 ? -6.164 -8.012 -14.526 1.00 94.50 161 LEU A O 1
ATOM 1294 N N . VAL A 1 162 ? -6.003 -7.503 -16.711 1.00 94.75 162 VAL A N 1
ATOM 1295 C CA . VAL A 1 162 ? -4.545 -7.365 -16.721 1.00 94.75 162 VAL A CA 1
ATOM 1296 C C . VAL A 1 162 ? -4.185 -5.911 -16.985 1.00 94.75 162 VAL A C 1
ATOM 1298 O O . VAL A 1 162 ? -4.568 -5.323 -17.995 1.00 94.75 162 VAL A O 1
ATOM 1301 N N . VAL A 1 163 ? -3.441 -5.326 -16.055 1.00 93.81 163 VAL A N 1
ATOM 1302 C CA . VAL A 1 163 ? -2.898 -3.976 -16.150 1.00 93.81 163 VAL A CA 1
ATOM 1303 C C . VAL A 1 163 ? -1.395 -4.091 -16.336 1.00 93.81 163 VAL A C 1
ATOM 1305 O O . VAL A 1 163 ? -0.703 -4.678 -15.503 1.00 93.81 163 VAL A O 1
ATOM 1308 N N . VAL A 1 164 ? -0.893 -3.531 -17.431 1.00 92.12 164 VAL A N 1
ATOM 1309 C CA . VAL A 1 164 ? 0.519 -3.580 -17.801 1.00 92.12 164 VAL A CA 1
ATOM 1310 C C . VAL A 1 164 ? 1.051 -2.159 -17.906 1.00 92.12 164 VAL A C 1
ATOM 1312 O O . VAL A 1 164 ? 0.573 -1.335 -18.685 1.00 92.12 164 VAL A O 1
ATOM 1315 N N . GLU A 1 165 ? 2.073 -1.875 -17.112 1.00 89.19 165 GLU A N 1
ATOM 1316 C CA . GLU A 1 165 ? 2.862 -0.659 -17.215 1.00 89.19 165 GLU A CA 1
ATOM 1317 C C . GLU A 1 165 ? 4.231 -1.003 -17.794 1.00 89.19 165 GLU A C 1
ATOM 1319 O O . GLU A 1 165 ? 5.035 -1.692 -17.164 1.00 89.19 165 GLU A O 1
ATOM 1324 N N . GLU A 1 166 ? 4.515 -0.498 -18.991 1.00 87.62 166 GLU A N 1
ATOM 1325 C CA . GLU A 1 166 ? 5.863 -0.548 -19.542 1.00 87.62 166 GLU A CA 1
ATOM 1326 C C . GLU A 1 166 ? 6.715 0.583 -18.968 1.00 87.62 166 GLU A C 1
ATOM 1328 O O . GLU A 1 166 ? 6.298 1.743 -18.917 1.00 87.62 166 GLU A O 1
ATOM 1333 N N . SER A 1 167 ? 7.941 0.257 -18.565 1.00 80.50 167 SER A N 1
ATOM 1334 C CA . SER A 1 167 ? 8.908 1.282 -18.184 1.00 80.50 167 SER A CA 1
ATOM 1335 C C . SER A 1 167 ? 9.340 2.067 -19.416 1.00 80.50 167 SER A C 1
ATOM 1337 O O . SER A 1 167 ? 9.697 1.479 -20.441 1.00 80.50 167 SER A O 1
ATOM 1339 N N . SER A 1 168 ? 9.378 3.396 -19.301 1.00 74.75 168 SER A N 1
ATOM 1340 C CA . SER A 1 168 ? 9.924 4.246 -20.356 1.00 74.75 168 SER A CA 1
ATOM 1341 C C . SER A 1 168 ? 11.352 3.812 -20.703 1.00 74.75 168 SER A C 1
ATOM 1343 O O . SER A 1 168 ? 12.164 3.599 -19.794 1.00 74.75 168 SER A O 1
ATOM 1345 N N . PRO A 1 169 ? 11.701 3.699 -21.996 1.00 72.50 169 PRO A N 1
ATOM 1346 C CA . PRO A 1 169 ? 13.056 3.352 -22.386 1.00 72.50 169 PRO A CA 1
ATOM 1347 C C . PRO A 1 169 ? 14.035 4.403 -21.861 1.00 72.50 169 PRO A C 1
ATOM 1349 O O . PRO A 1 169 ? 13.767 5.605 -21.927 1.00 72.50 169 PRO A O 1
ATOM 1352 N N . ALA A 1 170 ? 15.197 3.949 -21.384 1.00 73.19 170 ALA A N 1
ATOM 1353 C CA . ALA A 1 170 ? 16.243 4.851 -20.918 1.00 73.19 170 ALA A CA 1
ATOM 1354 C C . ALA A 1 170 ? 16.621 5.841 -22.031 1.00 73.19 170 ALA A C 1
ATOM 1356 O O . ALA A 1 170 ? 16.894 5.431 -23.170 1.00 73.19 170 ALA A O 1
ATOM 1357 N N . THR A 1 171 ? 16.652 7.134 -21.702 1.00 77.62 171 THR A N 1
ATOM 1358 C CA . THR A 1 171 ? 17.067 8.194 -22.631 1.00 77.62 171 THR A CA 1
ATOM 1359 C C . THR A 1 171 ? 18.555 8.067 -22.969 1.00 77.62 171 THR A C 1
ATOM 1361 O O . THR A 1 171 ? 19.315 7.427 -22.243 1.00 77.62 171 THR A O 1
ATOM 1364 N N . GLY A 1 172 ? 19.012 8.693 -24.061 1.00 76.12 172 GLY A N 1
ATOM 1365 C CA . GLY A 1 172 ? 20.432 8.657 -24.444 1.00 76.12 172 GLY A CA 1
ATOM 1366 C C . GLY A 1 172 ? 21.368 9.106 -23.313 1.00 76.12 172 GLY A C 1
ATOM 1367 O O . GLY A 1 172 ? 22.350 8.429 -23.021 1.00 76.12 172 GLY A O 1
ATOM 1368 N N . ALA A 1 173 ? 21.006 10.179 -22.603 1.00 76.25 173 ALA A N 1
ATOM 1369 C CA . ALA A 1 173 ? 21.753 10.667 -21.444 1.00 76.25 173 ALA A CA 1
ATOM 1370 C C . ALA A 1 173 ? 21.769 9.659 -20.280 1.00 76.25 173 ALA A C 1
ATOM 1372 O O . ALA A 1 173 ? 22.823 9.416 -19.695 1.00 76.25 173 ALA A O 1
ATOM 1373 N N . GLN A 1 174 ? 20.632 9.018 -19.979 1.00 73.31 174 GLN A N 1
ATOM 1374 C CA . GLN A 1 174 ? 20.552 7.980 -18.943 1.00 73.31 174 GLN A CA 1
ATOM 1375 C C . GLN A 1 174 ? 21.404 6.754 -19.286 1.00 73.31 174 GLN A C 1
ATOM 1377 O O . GLN A 1 174 ? 22.017 6.173 -18.396 1.00 73.31 174 GLN A O 1
ATOM 1382 N N . ARG A 1 175 ? 21.492 6.375 -20.567 1.00 77.88 175 ARG A N 1
ATOM 1383 C CA . ARG A 1 175 ? 22.353 5.269 -21.018 1.00 77.88 175 ARG A CA 1
ATOM 1384 C C . ARG A 1 175 ? 23.835 5.601 -20.879 1.00 77.88 175 ARG A C 1
ATOM 1386 O O . ARG A 1 175 ? 24.596 4.762 -20.404 1.00 77.88 175 ARG A O 1
ATOM 1393 N N . VAL A 1 176 ? 24.245 6.815 -21.254 1.00 73.88 176 VAL A N 1
ATOM 1394 C CA . VAL A 1 176 ? 25.635 7.278 -21.086 1.00 73.88 176 VAL A CA 1
ATOM 1395 C C . VAL A 1 17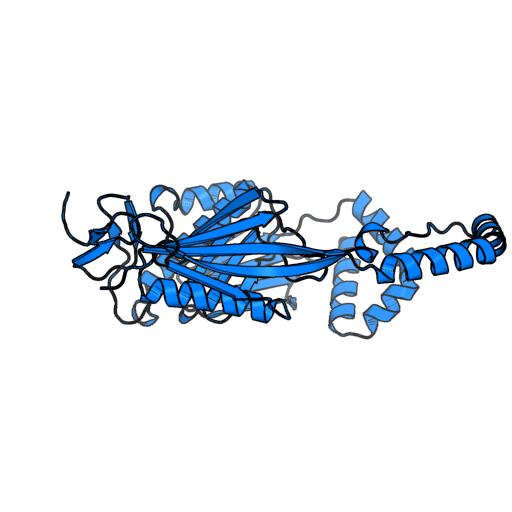6 ? 26.005 7.303 -19.606 1.00 73.88 176 VAL A C 1
ATOM 1397 O O . VAL A 1 176 ? 26.993 6.685 -19.215 1.00 73.88 176 VAL A O 1
ATOM 1400 N N . LEU A 1 177 ? 25.167 7.924 -18.771 1.00 73.25 177 LEU A N 1
ATOM 1401 C CA . LEU A 1 177 ? 25.375 7.967 -17.326 1.00 73.25 177 LEU A CA 1
ATOM 1402 C C . LEU A 1 177 ? 25.406 6.560 -16.717 1.00 73.25 177 LEU A C 1
ATOM 1404 O O . LEU A 1 177 ? 26.309 6.243 -15.952 1.00 73.25 177 LEU A O 1
ATOM 1408 N N . GLY A 1 178 ? 24.467 5.694 -17.101 1.00 72.62 178 GLY A N 1
ATOM 1409 C CA . GLY A 1 178 ? 24.423 4.307 -16.647 1.00 72.62 178 GLY A CA 1
ATOM 1410 C C . GLY A 1 178 ? 25.652 3.498 -17.072 1.00 72.62 178 GLY A C 1
ATOM 1411 O O . GLY A 1 178 ? 26.121 2.670 -16.299 1.00 72.62 178 GLY A O 1
ATOM 1412 N N . THR A 1 179 ? 26.224 3.769 -18.251 1.00 76.12 179 THR A N 1
ATOM 1413 C CA . THR A 1 179 ? 27.479 3.143 -18.707 1.00 76.12 179 THR A CA 1
ATOM 1414 C C . THR A 1 179 ? 28.657 3.585 -17.846 1.00 76.12 179 THR A C 1
ATOM 1416 O O . THR A 1 179 ? 29.422 2.742 -17.383 1.00 76.12 179 THR A O 1
ATOM 1419 N N . ILE A 1 180 ? 28.780 4.893 -17.597 1.00 73.12 180 ILE A N 1
ATOM 1420 C CA . ILE A 1 180 ? 29.824 5.459 -16.734 1.00 73.12 180 ILE A CA 1
ATOM 1421 C C . ILE A 1 180 ? 29.715 4.855 -15.329 1.00 73.12 180 ILE A C 1
ATOM 1423 O O . ILE A 1 180 ? 30.697 4.334 -14.807 1.00 73.12 180 ILE A O 1
ATOM 1427 N N . LEU A 1 181 ? 28.507 4.834 -14.758 1.00 71.75 181 LEU A N 1
ATOM 1428 C CA . LEU A 1 181 ? 28.258 4.277 -13.429 1.00 71.75 181 LEU A CA 1
ATOM 1429 C C . LEU A 1 181 ? 28.580 2.776 -13.367 1.00 71.75 181 LEU A C 1
ATOM 1431 O O . LEU A 1 181 ? 29.172 2.311 -12.399 1.00 71.75 181 LEU A O 1
ATOM 1435 N N . PHE A 1 182 ? 28.242 2.014 -14.410 1.00 73.75 182 PHE A N 1
ATOM 1436 C CA . PHE A 1 182 ? 28.545 0.585 -14.482 1.00 73.75 182 PHE A CA 1
ATOM 1437 C C . PHE A 1 182 ? 30.058 0.313 -14.478 1.00 73.75 182 PHE A C 1
ATOM 1439 O O . PHE A 1 182 ? 30.507 -0.623 -13.818 1.00 73.75 182 PHE A O 1
ATOM 1446 N N . VAL A 1 183 ? 30.847 1.135 -15.181 1.00 73.44 183 VAL A N 1
ATOM 1447 C CA . VAL A 1 183 ? 32.318 1.035 -15.198 1.00 73.44 183 VAL A CA 1
ATOM 1448 C C . VAL A 1 183 ? 32.912 1.441 -13.849 1.00 73.44 183 VAL A C 1
ATOM 1450 O O . VAL A 1 183 ? 33.738 0.710 -13.309 1.00 73.44 183 VAL A O 1
ATOM 1453 N N . LEU A 1 184 ? 32.464 2.562 -13.275 1.00 68.88 184 LEU A N 1
ATOM 1454 C CA . LEU A 1 184 ? 32.955 3.059 -11.985 1.00 68.88 184 LEU A CA 1
ATOM 1455 C C . LEU A 1 184 ? 32.630 2.100 -10.831 1.00 68.88 184 LEU A C 1
ATOM 1457 O O . LEU A 1 184 ? 33.456 1.876 -9.951 1.00 68.88 184 LEU A O 1
ATOM 1461 N N . CYS A 1 185 ? 31.445 1.487 -10.850 1.00 73.88 185 CYS A N 1
ATOM 1462 C CA . CYS A 1 185 ? 31.007 0.559 -9.812 1.00 73.88 185 CYS A CA 1
ATOM 1463 C C . CYS A 1 185 ? 31.396 -0.900 -10.083 1.00 73.88 185 CYS A C 1
ATOM 1465 O O . CYS A 1 185 ? 31.040 -1.755 -9.272 1.00 73.88 185 CYS A O 1
ATOM 1467 N N . LEU A 1 186 ? 32.126 -1.214 -11.163 1.00 74.12 186 LEU A N 1
ATOM 1468 C CA . LEU A 1 186 ? 32.496 -2.584 -11.552 1.00 74.12 186 LEU A CA 1
ATOM 1469 C C . LEU A 1 186 ? 33.000 -3.463 -10.382 1.00 74.12 186 LEU A C 1
ATOM 1471 O O . LEU A 1 186 ? 32.532 -4.601 -10.275 1.00 74.12 186 LEU A O 1
ATOM 1475 N N . PRO A 1 187 ? 33.860 -2.972 -9.459 1.00 70.44 187 PRO A N 1
ATOM 1476 C CA . PRO A 1 187 ? 34.318 -3.767 -8.315 1.00 70.44 187 PRO A CA 1
ATOM 1477 C C . PRO A 1 187 ? 33.175 -4.168 -7.371 1.00 70.44 187 PRO A C 1
ATOM 1479 O O . PRO A 1 187 ? 33.155 -5.277 -6.842 1.00 70.44 187 PRO A O 1
ATOM 1482 N N . LEU A 1 188 ? 32.189 -3.286 -7.192 1.00 68.31 188 LEU A N 1
ATOM 1483 C CA . LEU A 1 188 ? 31.004 -3.516 -6.366 1.00 68.31 188 LEU A CA 1
ATOM 1484 C C . LEU A 1 188 ? 29.979 -4.414 -7.082 1.00 68.31 188 LEU A C 1
ATOM 1486 O O . LEU A 1 188 ? 29.308 -5.231 -6.452 1.00 68.31 188 LEU A O 1
ATOM 1490 N N . LEU A 1 189 ? 29.882 -4.311 -8.413 1.00 68.00 189 LEU A N 1
ATOM 1491 C CA . LEU A 1 189 ? 29.012 -5.171 -9.223 1.00 68.00 189 LEU A CA 1
ATOM 1492 C C . LEU A 1 189 ? 29.461 -6.640 -9.173 1.00 68.00 189 LEU A C 1
ATOM 1494 O O . LEU A 1 189 ? 28.612 -7.532 -9.197 1.00 68.00 189 LEU A O 1
ATOM 1498 N N . LEU A 1 190 ? 30.765 -6.908 -9.027 1.00 68.81 190 LEU A N 1
ATOM 1499 C CA . LEU A 1 190 ? 31.276 -8.266 -8.806 1.00 68.81 190 LEU A CA 1
ATOM 1500 C C . LEU A 1 190 ? 30.707 -8.892 -7.527 1.00 68.81 190 LEU A C 1
ATOM 1502 O O . LEU A 1 190 ? 30.377 -10.073 -7.535 1.00 68.81 190 LEU A O 1
ATOM 1506 N N . VAL A 1 191 ? 30.503 -8.104 -6.465 1.00 73.88 191 VAL A N 1
ATOM 1507 C CA . VAL A 1 191 ? 29.881 -8.576 -5.216 1.00 73.88 191 VAL A CA 1
ATOM 1508 C C . VAL A 1 191 ? 28.417 -8.967 -5.448 1.00 73.88 191 VAL A C 1
ATOM 1510 O O . VAL A 1 191 ? 27.975 -10.032 -5.016 1.00 73.88 191 VAL A O 1
ATOM 1513 N N . LEU A 1 192 ? 27.665 -8.156 -6.200 1.00 65.56 192 LEU A N 1
ATOM 1514 C CA . LEU A 1 192 ? 26.273 -8.462 -6.555 1.00 65.56 192 LEU A CA 1
ATOM 1515 C C . LEU A 1 192 ? 26.160 -9.731 -7.418 1.00 65.56 192 LEU A C 1
ATOM 1517 O O . LEU A 1 192 ? 25.187 -10.478 -7.289 1.00 65.56 192 LEU A O 1
ATOM 1521 N N . ALA A 1 193 ? 27.167 -10.025 -8.246 1.00 73.31 193 ALA A N 1
ATOM 1522 C CA . ALA A 1 193 ? 27.191 -11.197 -9.118 1.00 73.31 193 ALA A CA 1
ATOM 1523 C C . ALA A 1 193 ? 27.301 -12.547 -8.374 1.00 73.31 193 ALA A C 1
ATOM 1525 O O . ALA A 1 193 ? 27.044 -13.592 -8.976 1.00 73.31 193 ALA A O 1
ATOM 1526 N N . PHE A 1 194 ? 27.621 -12.562 -7.075 1.00 76.94 194 PHE A N 1
ATOM 1527 C CA . PHE A 1 194 ? 27.649 -13.806 -6.295 1.00 76.94 194 PHE A CA 1
ATOM 1528 C C . PHE A 1 194 ? 26.248 -14.337 -5.959 1.00 76.94 194 PHE A C 1
ATOM 1530 O O . PHE A 1 194 ? 26.068 -15.546 -5.811 1.00 76.94 194 PHE A O 1
ATOM 1537 N N . SER A 1 195 ? 25.227 -13.474 -5.925 1.00 77.50 195 SER A N 1
ATOM 1538 C CA . 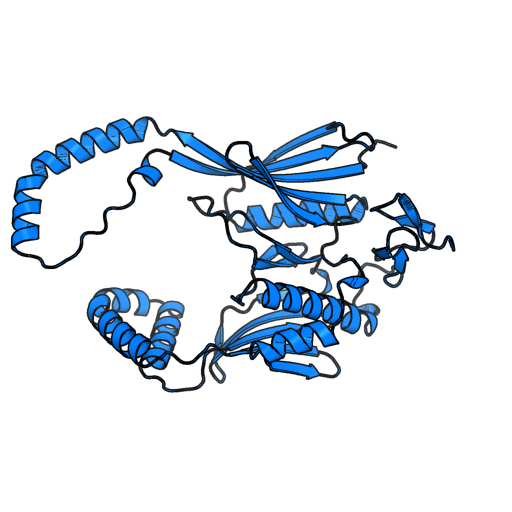SER A 1 195 ? 23.839 -13.887 -5.674 1.00 77.50 195 SER A CA 1
ATOM 1539 C C . SER A 1 195 ? 23.057 -14.106 -6.983 1.00 77.50 195 SER A C 1
ATOM 1541 O O . SER A 1 195 ? 23.288 -13.389 -7.962 1.00 77.50 195 SER A O 1
ATOM 1543 N N . PRO A 1 196 ? 22.128 -15.079 -7.052 1.00 76.38 196 PRO A N 1
ATOM 1544 C CA . PRO A 1 196 ? 21.240 -15.245 -8.208 1.00 76.38 196 PRO A CA 1
ATOM 1545 C C . PRO A 1 196 ? 20.427 -13.977 -8.520 1.00 76.38 196 PRO A C 1
ATOM 1547 O O . PRO A 1 196 ? 20.377 -13.548 -9.673 1.00 76.38 196 PRO A O 1
ATOM 1550 N N . ASP A 1 197 ? 19.870 -13.326 -7.493 1.00 73.44 197 ASP A N 1
ATOM 1551 C CA . ASP A 1 197 ? 19.094 -12.089 -7.651 1.00 73.44 197 ASP A CA 1
ATOM 1552 C C . ASP A 1 197 ? 19.955 -10.912 -8.117 1.00 73.44 197 ASP A C 1
ATOM 1554 O O . ASP A 1 197 ? 19.540 -10.137 -8.981 1.00 73.44 197 ASP A O 1
ATOM 1558 N N . GLY A 1 198 ? 21.180 -10.787 -7.603 1.00 74.25 198 GLY A N 1
ATOM 1559 C CA . GLY A 1 198 ? 22.111 -9.752 -8.041 1.00 74.25 198 GLY A CA 1
ATOM 1560 C C . GLY A 1 198 ? 22.562 -9.956 -9.488 1.00 74.25 198 GLY A C 1
ATOM 1561 O O . GLY A 1 198 ? 22.573 -8.995 -10.255 1.00 74.25 198 GLY A O 1
ATOM 1562 N N . ARG A 1 199 ? 22.807 -11.202 -9.923 1.00 79.56 199 ARG A N 1
ATOM 1563 C CA . ARG A 1 199 ? 23.063 -11.518 -11.343 1.00 79.56 199 ARG A CA 1
ATOM 1564 C C . ARG A 1 199 ? 21.898 -11.120 -12.246 1.00 79.56 199 ARG A C 1
ATOM 1566 O O . ARG A 1 199 ? 22.138 -10.537 -13.304 1.00 79.56 199 ARG A O 1
ATOM 1573 N N . ARG A 1 200 ? 20.656 -11.396 -11.833 1.00 80.56 200 ARG A N 1
ATOM 1574 C CA . ARG A 1 200 ? 19.447 -10.979 -12.564 1.00 80.56 200 ARG A CA 1
ATOM 1575 C C . ARG A 1 200 ? 19.367 -9.454 -12.672 1.00 80.56 200 ARG A C 1
ATOM 1577 O O . ARG A 1 200 ? 19.266 -8.923 -13.777 1.00 80.56 200 ARG A O 1
ATOM 1584 N N . ARG A 1 201 ? 19.509 -8.741 -11.547 1.00 78.56 201 ARG A N 1
ATOM 1585 C CA . ARG A 1 201 ? 19.489 -7.265 -11.502 1.00 78.56 201 ARG A CA 1
ATOM 1586 C C . ARG A 1 201 ? 20.561 -6.641 -12.394 1.00 78.56 201 ARG A C 1
ATOM 1588 O O . ARG A 1 201 ? 20.250 -5.735 -13.159 1.00 78.56 201 ARG A O 1
ATOM 1595 N N . LEU A 1 202 ? 21.791 -7.159 -12.354 1.00 78.88 202 LEU A N 1
ATOM 1596 C CA . LEU A 1 202 ? 22.888 -6.707 -13.216 1.00 78.88 202 LEU A CA 1
ATOM 1597 C C . LEU A 1 202 ? 22.575 -6.919 -14.697 1.00 78.88 202 LEU A C 1
ATOM 1599 O O . LEU A 1 202 ? 22.792 -6.018 -15.504 1.00 78.88 202 LEU A O 1
ATOM 1603 N N . ARG A 1 203 ? 22.046 -8.094 -15.059 1.00 83.69 203 ARG A N 1
ATOM 1604 C CA . ARG A 1 203 ? 21.677 -8.415 -16.443 1.00 83.69 203 ARG A CA 1
ATOM 1605 C C . ARG A 1 203 ? 20.611 -7.456 -16.970 1.00 83.69 203 ARG A C 1
ATOM 1607 O O . ARG A 1 203 ? 20.759 -6.959 -18.085 1.00 83.69 203 ARG A O 1
ATOM 1614 N N . HIS A 1 204 ? 19.572 -7.179 -16.182 1.00 81.44 204 HIS A N 1
ATOM 1615 C CA . HIS A 1 204 ? 18.515 -6.247 -16.575 1.00 81.44 204 HIS A CA 1
ATOM 1616 C C . HIS A 1 204 ? 19.022 -4.806 -16.670 1.00 81.44 204 HIS A C 1
ATOM 1618 O O . HIS A 1 204 ? 18.831 -4.175 -17.707 1.00 81.44 204 HIS A O 1
ATOM 1624 N N . ALA A 1 205 ? 19.751 -4.326 -15.659 1.00 78.88 205 ALA A N 1
ATOM 1625 C CA . ALA A 1 205 ? 20.336 -2.987 -15.678 1.00 78.88 205 ALA A CA 1
ATOM 1626 C C . ALA A 1 205 ? 21.253 -2.794 -16.895 1.00 78.88 205 ALA A C 1
ATOM 1628 O O . ALA A 1 205 ? 21.188 -1.783 -17.590 1.00 78.88 205 ALA A O 1
ATOM 1629 N N . TRP A 1 206 ? 22.070 -3.799 -17.213 1.00 83.62 206 TRP A N 1
ATOM 1630 C CA . TRP A 1 206 ? 22.956 -3.746 -18.368 1.00 83.62 206 TRP A CA 1
ATOM 1631 C C . TRP A 1 206 ? 22.211 -3.762 -19.707 1.00 83.62 206 TRP A C 1
ATOM 1633 O O . TRP A 1 206 ? 22.603 -3.069 -20.649 1.00 83.62 206 TRP A O 1
ATOM 1643 N N . ALA A 1 207 ? 21.125 -4.528 -19.807 1.00 82.69 207 ALA A N 1
ATOM 1644 C CA . ALA A 1 207 ? 20.269 -4.525 -20.986 1.00 82.69 207 ALA A CA 1
ATOM 1645 C C . ALA A 1 207 ? 19.576 -3.160 -21.186 1.00 82.69 207 ALA A C 1
ATOM 1647 O O . ALA A 1 207 ? 19.491 -2.691 -22.323 1.00 82.69 207 ALA A O 1
ATOM 1648 N N . ASP A 1 208 ? 19.194 -2.477 -20.100 1.00 78.94 208 ASP A N 1
ATOM 1649 C CA . ASP A 1 208 ? 18.617 -1.123 -20.138 1.00 78.94 208 ASP A CA 1
ATOM 1650 C C . ASP A 1 208 ? 19.645 -0.078 -20.585 1.00 78.94 208 ASP A C 1
ATOM 1652 O O . ASP A 1 208 ? 19.366 0.724 -21.478 1.00 78.94 208 ASP A O 1
ATOM 1656 N N . VAL A 1 209 ? 20.870 -0.145 -20.049 1.00 79.38 209 VAL A N 1
ATOM 1657 C CA . VAL A 1 209 ? 21.999 0.709 -20.462 1.00 79.38 209 VAL A CA 1
ATOM 1658 C C . VAL A 1 209 ? 22.308 0.535 -21.949 1.00 79.38 209 VAL A C 1
ATOM 1660 O O . VAL A 1 209 ? 22.488 1.513 -22.674 1.00 79.38 209 VAL A O 1
ATOM 1663 N N . ARG A 1 210 ? 22.315 -0.709 -22.439 1.00 81.62 210 ARG A N 1
ATOM 1664 C CA . ARG A 1 210 ? 22.531 -1.005 -23.863 1.00 81.62 210 ARG A CA 1
ATOM 1665 C C . ARG A 1 210 ? 21.330 -0.663 -24.746 1.00 81.62 210 ARG A C 1
ATOM 1667 O O . ARG A 1 210 ? 21.473 -0.691 -25.967 1.00 81.62 210 ARG A O 1
ATOM 1674 N N . GLY A 1 211 ? 20.165 -0.383 -24.161 1.00 79.00 211 GLY A N 1
ATOM 1675 C CA . GLY A 1 211 ? 18.909 -0.220 -24.889 1.00 79.00 211 GLY A CA 1
ATOM 1676 C C . GLY A 1 211 ? 18.544 -1.446 -25.728 1.00 79.00 211 GLY A C 1
ATOM 1677 O O . GLY A 1 211 ? 18.014 -1.289 -26.824 1.00 79.00 211 GLY A O 1
ATOM 1678 N N . LYS A 1 212 ? 18.898 -2.653 -25.263 1.00 78.44 212 LYS A N 1
ATOM 1679 C CA . LYS A 1 212 ? 18.640 -3.919 -25.966 1.00 78.44 212 LYS A CA 1
ATOM 1680 C C . LYS A 1 212 ? 17.604 -4.753 -25.214 1.00 78.44 212 LYS A C 1
ATOM 1682 O O . LYS A 1 212 ? 17.645 -4.853 -23.991 1.00 78.44 212 LYS A O 1
ATOM 1687 N N . GLY A 1 213 ? 16.744 -5.430 -25.973 1.00 79.38 213 GLY A N 1
ATOM 1688 C CA . GLY A 1 213 ? 15.709 -6.321 -25.447 1.00 79.38 213 GLY A CA 1
ATOM 1689 C C . GLY A 1 213 ? 14.403 -5.602 -25.090 1.00 79.38 213 GLY A C 1
ATOM 1690 O O . GLY A 1 213 ? 14.339 -4.374 -25.167 1.00 79.38 213 GLY A O 1
ATOM 1691 N N . PRO A 1 214 ? 13.359 -6.363 -24.718 1.00 84.56 214 PRO A N 1
ATOM 1692 C CA . PRO A 1 214 ? 12.075 -5.792 -24.334 1.00 84.56 214 PRO A CA 1
ATOM 1693 C C . PRO A 1 214 ? 12.226 -4.917 -23.079 1.00 84.56 214 PRO A C 1
ATOM 1695 O O . PRO A 1 214 ? 13.088 -5.214 -22.235 1.00 84.56 214 PRO A O 1
ATOM 1698 N N . PRO A 1 215 ? 11.421 -3.848 -22.949 1.00 85.19 215 PRO A N 1
ATOM 1699 C CA . PRO A 1 215 ? 11.408 -3.029 -21.748 1.00 85.19 215 PRO A CA 1
ATOM 1700 C C . PRO A 1 215 ? 10.891 -3.848 -20.555 1.00 85.19 215 PRO A C 1
ATOM 1702 O O . PRO A 1 215 ? 10.078 -4.760 -20.739 1.00 85.19 215 PRO A O 1
ATOM 1705 N N . PRO A 1 216 ? 11.353 -3.554 -19.330 1.00 86.38 216 PRO A N 1
ATOM 1706 C CA . PRO A 1 216 ? 10.755 -4.131 -18.140 1.00 86.38 216 PRO A CA 1
ATOM 1707 C C . PRO A 1 216 ? 9.322 -3.614 -17.977 1.00 86.38 216 PRO A C 1
ATOM 1709 O O . PRO A 1 216 ? 9.041 -2.424 -18.156 1.00 86.38 216 PRO A O 1
ATOM 1712 N N . ARG A 1 217 ? 8.422 -4.524 -17.624 1.00 90.44 217 ARG A N 1
ATOM 1713 C CA . ARG A 1 217 ? 7.000 -4.267 -17.414 1.00 90.44 217 ARG A CA 1
ATOM 1714 C C . ARG A 1 217 ? 6.636 -4.581 -15.973 1.00 90.44 217 ARG A C 1
ATOM 1716 O O . ARG A 1 217 ? 7.074 -5.600 -15.444 1.00 90.44 217 ARG A O 1
ATOM 1723 N N . ALA A 1 218 ? 5.828 -3.735 -15.356 1.00 90.25 218 ALA A N 1
ATOM 1724 C CA . ALA A 1 218 ? 5.132 -4.060 -14.123 1.00 90.25 218 ALA A CA 1
ATOM 1725 C C . ALA A 1 218 ? 3.720 -4.529 -14.489 1.00 90.25 218 ALA A C 1
ATOM 1727 O O . ALA A 1 218 ? 3.005 -3.854 -15.230 1.00 90.25 218 ALA A O 1
ATOM 1728 N N . VAL A 1 219 ? 3.341 -5.708 -14.004 1.00 92.38 219 VAL A N 1
ATOM 1729 C CA . VAL A 1 219 ? 2.084 -6.370 -14.353 1.00 92.38 219 VAL A CA 1
ATOM 1730 C C . VAL A 1 219 ? 1.261 -6.563 -13.091 1.00 92.38 219 VAL A C 1
ATOM 1732 O O . VAL A 1 219 ? 1.758 -7.081 -12.088 1.00 92.38 219 VAL A O 1
ATOM 1735 N N . VAL A 1 220 ? -0.006 -6.161 -13.153 1.00 93.38 220 VAL A N 1
ATOM 1736 C CA . VAL A 1 220 ? -1.018 -6.449 -12.137 1.00 93.38 220 VAL A CA 1
ATOM 1737 C C . VAL A 1 220 ? -2.153 -7.204 -12.804 1.00 93.38 220 VAL A C 1
ATOM 1739 O O . VAL A 1 220 ? -2.827 -6.682 -13.685 1.00 93.38 220 VAL A O 1
ATOM 1742 N N . GLU A 1 221 ? -2.361 -8.438 -12.377 1.00 94.44 221 GLU A N 1
ATOM 1743 C CA . GLU A 1 221 ? -3.407 -9.321 -12.872 1.00 94.44 221 GLU A CA 1
ATOM 1744 C C . GLU A 1 221 ? -4.427 -9.553 -11.757 1.00 94.44 221 GLU A C 1
ATOM 1746 O O . GLU A 1 221 ? -4.087 -10.011 -10.664 1.00 94.44 221 GLU A O 1
ATOM 1751 N N . ILE A 1 222 ? -5.687 -9.234 -12.033 1.00 92.25 222 ILE A N 1
ATOM 1752 C CA . ILE A 1 222 ? -6.810 -9.486 -11.135 1.00 92.25 222 ILE A CA 1
ATOM 1753 C C . ILE A 1 222 ? -7.657 -10.586 -11.740 1.00 92.25 222 ILE A C 1
ATOM 1755 O O . ILE A 1 222 ? -8.210 -10.425 -12.823 1.00 92.25 222 ILE A O 1
ATOM 1759 N N . ARG A 1 223 ? -7.815 -11.663 -10.983 1.00 93.00 223 ARG A N 1
ATOM 1760 C CA . ARG A 1 223 ? -8.813 -12.708 -11.195 1.00 93.00 223 ARG A CA 1
ATOM 1761 C C . ARG A 1 223 ? -9.790 -12.710 -10.027 1.00 93.00 223 ARG A C 1
ATOM 1763 O O . ARG A 1 223 ? -9.581 -12.038 -9.014 1.00 93.00 223 ARG A O 1
ATOM 1770 N N . ALA A 1 224 ? -10.859 -13.487 -10.145 1.00 86.12 224 ALA A N 1
ATOM 1771 C CA . ALA A 1 224 ? -11.789 -13.656 -9.036 1.00 86.12 224 ALA A CA 1
ATOM 1772 C C . ALA A 1 224 ? -11.096 -14.290 -7.808 1.00 86.12 224 ALA A C 1
ATOM 1774 O O . ALA A 1 224 ? -11.303 -13.830 -6.684 1.00 86.12 224 ALA A O 1
ATOM 1775 N N . GLU A 1 225 ? -10.216 -15.274 -8.032 1.00 87.62 225 GLU A N 1
ATOM 1776 C CA . GLU A 1 225 ? -9.530 -16.049 -6.987 1.00 87.62 225 GLU A CA 1
ATOM 1777 C C . GLU A 1 225 ? -8.243 -15.403 -6.482 1.00 87.62 225 GLU A C 1
ATOM 1779 O O . GLU A 1 225 ? -7.709 -15.833 -5.469 1.00 87.62 225 GLU A O 1
ATOM 1784 N N . SER A 1 226 ? -7.661 -14.445 -7.205 1.00 90.12 226 SER A N 1
ATOM 1785 C CA . SER A 1 226 ? -6.351 -13.915 -6.823 1.00 90.12 226 SER A CA 1
ATOM 1786 C C . SER A 1 226 ? -6.059 -12.560 -7.438 1.00 90.12 226 SER A C 1
ATOM 1788 O O . SER A 1 226 ? -6.551 -12.220 -8.512 1.00 90.12 226 SER A O 1
ATOM 1790 N N . LEU A 1 227 ? -5.199 -11.812 -6.759 1.00 90.56 227 LEU A N 1
ATOM 1791 C CA . LEU A 1 227 ? -4.550 -10.633 -7.300 1.00 90.56 227 LEU A CA 1
ATOM 1792 C C . LEU A 1 227 ? -3.046 -10.895 -7.339 1.00 90.56 227 LEU A C 1
ATOM 1794 O O . LEU A 1 227 ? -2.415 -11.121 -6.304 1.00 90.56 227 LEU A O 1
ATOM 1798 N N . ARG A 1 228 ? -2.481 -10.888 -8.545 1.00 92.25 228 ARG A N 1
ATOM 1799 C CA . ARG A 1 228 ? -1.069 -11.164 -8.803 1.00 92.25 228 ARG A CA 1
ATOM 1800 C C . ARG A 1 228 ? -0.362 -9.910 -9.264 1.00 92.25 228 ARG A C 1
ATOM 1802 O O . ARG A 1 228 ? -0.888 -9.139 -10.060 1.00 92.25 228 ARG A O 1
ATOM 1809 N N . THR A 1 229 ? 0.850 -9.724 -8.777 1.00 91.50 229 THR A N 1
ATOM 1810 C CA . THR A 1 229 ? 1.704 -8.598 -9.134 1.00 91.50 229 THR A CA 1
ATOM 1811 C C . THR A 1 229 ? 3.081 -9.161 -9.411 1.00 91.50 229 THR A C 1
ATOM 1813 O O . THR A 1 229 ? 3.546 -10.037 -8.687 1.00 91.50 229 THR A O 1
ATOM 1816 N N . HIS A 1 230 ? 3.710 -8.744 -10.496 1.00 91.31 230 HIS A N 1
ATOM 1817 C CA . HIS A 1 230 ? 5.069 -9.162 -10.811 1.00 91.31 230 HIS A CA 1
ATOM 1818 C C . HIS A 1 230 ? 5.708 -8.164 -11.764 1.00 91.31 230 HIS A C 1
ATOM 1820 O O . HIS A 1 230 ? 5.030 -7.378 -12.430 1.00 91.31 230 HIS A O 1
ATOM 1826 N N . HIS A 1 231 ? 7.027 -8.223 -11.852 1.00 89.38 231 HIS A N 1
ATOM 1827 C CA . HIS A 1 231 ? 7.743 -7.612 -12.954 1.00 89.38 231 HIS A CA 1
ATOM 1828 C C . HIS A 1 231 ? 8.041 -8.664 -14.017 1.00 89.38 231 HIS A C 1
ATOM 1830 O O . HIS A 1 231 ? 8.278 -9.831 -13.697 1.00 89.38 231 HIS A O 1
ATOM 1836 N N . ALA A 1 232 ? 8.038 -8.245 -15.277 1.00 90.62 232 ALA A N 1
ATOM 1837 C CA . ALA A 1 232 ? 8.324 -9.097 -16.417 1.00 90.62 232 ALA A CA 1
ATOM 1838 C C . ALA A 1 232 ? 9.275 -8.414 -17.404 1.00 90.62 232 ALA A C 1
ATOM 1840 O O . ALA A 1 232 ? 9.243 -7.197 -17.594 1.00 90.62 232 ALA A O 1
ATOM 1841 N N . ARG A 1 233 ? 10.108 -9.210 -18.077 1.00 88.81 233 ARG A N 1
ATOM 1842 C CA . ARG A 1 233 ? 10.927 -8.784 -19.216 1.00 88.81 233 ARG A CA 1
ATOM 1843 C C . ARG A 1 233 ? 11.071 -9.948 -20.184 1.00 88.81 233 ARG A C 1
ATOM 1845 O O . ARG A 1 233 ? 11.847 -10.870 -19.940 1.00 88.81 233 ARG A O 1
ATOM 1852 N N . GLY A 1 234 ? 10.343 -9.887 -21.298 1.00 88.12 234 GLY A N 1
ATOM 1853 C CA . GLY A 1 234 ? 10.160 -11.069 -22.142 1.00 88.12 234 GLY A CA 1
ATOM 1854 C C . GLY A 1 234 ? 9.472 -12.167 -21.330 1.00 88.12 234 GLY A C 1
ATOM 1855 O O . GLY A 1 234 ? 8.470 -11.892 -20.673 1.00 88.12 234 GLY A O 1
ATOM 1856 N N . ASP A 1 235 ? 10.055 -13.363 -21.315 1.00 87.62 235 ASP A N 1
ATOM 1857 C CA . ASP A 1 235 ? 9.506 -14.518 -20.591 1.00 87.62 235 ASP A CA 1
ATOM 1858 C C . ASP A 1 235 ? 9.956 -14.594 -19.119 1.00 87.62 235 ASP A C 1
ATOM 1860 O O . ASP A 1 235 ? 9.432 -15.393 -18.343 1.00 87.62 235 ASP A O 1
ATOM 1864 N N . GLU A 1 236 ? 10.927 -13.771 -18.707 1.00 89.44 236 GLU A N 1
ATOM 1865 C CA . GLU A 1 236 ? 11.430 -13.757 -17.330 1.00 89.44 236 GLU A CA 1
ATOM 1866 C C . GLU A 1 236 ? 10.489 -12.950 -16.423 1.00 89.44 236 GLU A C 1
ATOM 1868 O O . GLU A 1 236 ? 10.163 -11.801 -16.730 1.00 89.44 236 GLU A O 1
ATOM 1873 N N . ARG A 1 237 ? 10.085 -13.544 -15.291 1.00 90.88 237 ARG A N 1
ATOM 1874 C CA . ARG A 1 237 ? 9.243 -12.924 -14.255 1.00 90.88 237 ARG A CA 1
ATOM 1875 C C . ARG A 1 237 ? 9.975 -12.884 -12.919 1.00 90.88 237 ARG A C 1
ATOM 1877 O O . ARG A 1 237 ? 10.694 -13.824 -12.582 1.00 90.88 237 ARG A O 1
ATOM 1884 N N . TRP A 1 238 ? 9.791 -11.815 -12.152 1.00 88.44 238 TRP A N 1
ATOM 1885 C CA . TRP A 1 238 ? 10.389 -11.682 -10.824 1.00 88.44 238 TRP A CA 1
ATOM 1886 C C . TRP A 1 238 ? 9.554 -10.812 -9.881 1.00 88.44 238 TRP A C 1
ATOM 1888 O O . TRP A 1 238 ? 8.623 -10.124 -10.301 1.00 88.44 238 TRP A O 1
ATOM 1898 N N . ASP A 1 239 ? 9.917 -10.862 -8.595 1.00 84.44 239 ASP A N 1
ATOM 1899 C CA . ASP A 1 239 ? 9.239 -10.181 -7.485 1.00 84.44 239 ASP A CA 1
ATOM 1900 C C . ASP A 1 239 ? 7.725 -10.456 -7.464 1.00 84.44 239 ASP A C 1
ATOM 1902 O O . ASP A 1 239 ? 6.918 -9.559 -7.223 1.00 84.44 239 ASP A O 1
ATOM 1906 N N . GLU A 1 240 ? 7.344 -11.704 -7.756 1.00 89.69 240 GLU A N 1
ATOM 1907 C CA . GLU A 1 240 ? 5.945 -12.113 -7.819 1.00 89.69 240 GLU A CA 1
ATOM 1908 C C . GLU A 1 240 ? 5.299 -12.095 -6.429 1.00 89.69 240 GLU A C 1
ATOM 1910 O O . GLU A 1 240 ? 5.806 -12.673 -5.465 1.00 89.69 240 GLU A O 1
ATOM 1915 N N . GLN A 1 241 ? 4.139 -11.451 -6.337 1.00 87.38 241 GLN A N 1
ATOM 1916 C CA . GLN A 1 241 ? 3.294 -11.443 -5.156 1.00 87.38 241 GLN A CA 1
ATOM 1917 C C . GLN A 1 241 ? 1.882 -11.860 -5.547 1.00 87.38 241 GLN A C 1
ATOM 1919 O O . GLN A 1 241 ? 1.245 -11.233 -6.388 1.00 87.38 241 GLN A O 1
ATOM 1924 N N . ILE A 1 242 ? 1.371 -12.903 -4.894 1.00 89.12 242 ILE A N 1
ATOM 1925 C CA . ILE A 1 242 ? 0.027 -13.440 -5.147 1.00 89.12 242 ILE A CA 1
ATOM 1926 C C . ILE A 1 242 ? -0.807 -13.305 -3.885 1.00 89.12 242 ILE A C 1
ATOM 1928 O O . ILE A 1 242 ? -0.525 -13.993 -2.904 1.00 89.12 242 ILE A O 1
ATOM 1932 N N . VAL A 1 243 ? -1.752 -12.371 -3.857 1.00 86.06 243 VAL A N 1
ATOM 1933 C CA . VAL A 1 243 ? -2.726 -12.251 -2.767 1.00 86.06 243 VAL A CA 1
ATOM 1934 C C . VAL A 1 243 ? -3.927 -13.106 -3.141 1.00 86.06 243 VAL A C 1
ATOM 1936 O O . VAL A 1 243 ? -4.538 -12.873 -4.187 1.00 86.06 243 VAL A O 1
ATOM 1939 N N . ASP A 1 244 ? -4.244 -14.099 -2.312 1.00 84.44 244 ASP A N 1
ATOM 1940 C CA . ASP A 1 244 ? -5.460 -14.889 -2.490 1.00 84.44 244 ASP A CA 1
ATOM 1941 C C . ASP A 1 244 ? -6.677 -13.965 -2.415 1.00 84.44 244 ASP A C 1
ATOM 1943 O O . ASP A 1 244 ? -6.732 -13.009 -1.633 1.00 84.44 244 ASP A O 1
ATOM 1947 N N . GLY A 1 245 ? -7.655 -14.231 -3.267 1.00 78.50 245 GLY A N 1
ATOM 1948 C CA . GLY A 1 245 ? -8.887 -13.494 -3.297 1.00 78.50 245 GLY A CA 1
ATOM 1949 C C . GLY A 1 245 ? -9.595 -13.524 -1.940 1.00 78.50 245 GLY A C 1
ATOM 1950 O O . GLY A 1 245 ? -10.002 -12.467 -1.449 1.00 78.50 245 GLY A O 1
ATOM 1951 N N . ALA A 1 246 ? -9.657 -14.692 -1.302 1.00 75.44 246 ALA A N 1
ATOM 1952 C CA . ALA A 1 246 ? -10.250 -14.876 0.020 1.00 75.44 246 ALA A CA 1
ATOM 1953 C C . ALA A 1 246 ? -9.517 -14.077 1.112 1.00 75.44 246 ALA A C 1
ATOM 1955 O O . ALA A 1 246 ? -10.140 -13.611 2.066 1.00 75.44 246 ALA A O 1
ATOM 1956 N N . ASP A 1 247 ? -8.212 -13.858 0.932 1.00 78.81 247 ASP A N 1
ATOM 1957 C CA . ASP A 1 247 ? -7.392 -13.099 1.870 1.00 78.81 247 ASP A CA 1
ATOM 1958 C C . ASP A 1 247 ? -7.460 -11.590 1.641 1.00 78.81 247 ASP A C 1
ATOM 1960 O O . ASP A 1 247 ? -7.134 -10.834 2.551 1.00 78.81 247 ASP A O 1
ATOM 1964 N N . LEU A 1 248 ? -7.852 -11.113 0.458 1.00 79.38 248 LEU A N 1
ATOM 1965 C CA . LEU A 1 248 ? -7.843 -9.685 0.146 1.00 79.38 248 LEU A CA 1
ATOM 1966 C C . LEU A 1 248 ? -8.902 -8.925 0.965 1.00 79.38 248 LEU A C 1
ATOM 1968 O O . LEU A 1 248 ? -10.100 -8.992 0.688 1.00 79.38 248 LEU A O 1
ATOM 1972 N N . LEU A 1 249 ? -8.437 -8.122 1.922 1.00 75.62 249 LEU A N 1
ATOM 1973 C CA . LEU A 1 249 ? -9.246 -7.152 2.658 1.00 75.62 249 LEU A CA 1
ATOM 1974 C C . LEU A 1 249 ? -9.510 -5.893 1.819 1.00 75.62 249 LEU A C 1
ATOM 1976 O O . LEU A 1 249 ? -10.583 -5.301 1.946 1.00 75.62 249 LEU A O 1
ATOM 1980 N N . GLY A 1 250 ? -8.568 -5.513 0.941 1.00 78.62 250 GLY A N 1
ATOM 1981 C CA . GLY A 1 250 ? -8.789 -4.602 -0.194 1.00 78.62 250 GLY A CA 1
ATOM 1982 C C . GLY A 1 250 ? -7.589 -3.754 -0.614 1.00 78.62 250 GLY A C 1
ATOM 1983 O O . GLY A 1 250 ? -6.443 -4.158 -0.428 1.00 78.62 250 GLY A O 1
ATOM 1984 N N . ILE A 1 251 ? -7.862 -2.624 -1.275 1.00 85.81 251 ILE A N 1
ATOM 1985 C CA . ILE A 1 251 ? -6.893 -1.889 -2.106 1.00 85.81 251 ILE A CA 1
ATOM 1986 C C . ILE A 1 251 ? -6.986 -0.392 -1.784 1.00 85.81 251 ILE A C 1
ATOM 1988 O O . ILE A 1 251 ? -8.034 0.214 -1.983 1.00 85.81 251 ILE A O 1
ATOM 1992 N N . THR A 1 252 ? -5.898 0.216 -1.307 1.00 84.88 252 THR A N 1
ATOM 1993 C CA . THR A 1 252 ? -5.851 1.632 -0.882 1.00 84.88 252 THR A CA 1
ATOM 1994 C C . THR A 1 252 ? -4.777 2.410 -1.633 1.00 84.88 252 THR A C 1
ATOM 1996 O O . THR A 1 252 ? -3.778 1.836 -2.060 1.00 84.88 252 THR A O 1
ATOM 1999 N N . PHE A 1 253 ? -4.962 3.726 -1.749 1.00 86.38 253 PHE A N 1
ATOM 2000 C CA . PHE A 1 253 ? -3.932 4.666 -2.175 1.00 86.38 253 PHE A CA 1
ATOM 2001 C C . PHE A 1 253 ? -3.751 5.749 -1.107 1.00 86.38 253 PHE A C 1
ATOM 2003 O O . PHE A 1 253 ? -4.454 6.761 -1.109 1.00 86.38 253 PHE A O 1
ATOM 2010 N N . SER A 1 254 ? -2.807 5.535 -0.193 1.00 83.31 254 SER A N 1
ATOM 2011 C CA . SER A 1 254 ? -2.622 6.395 0.976 1.00 83.31 254 SER A CA 1
ATOM 2012 C C . SER A 1 254 ? -1.142 6.533 1.342 1.00 83.31 254 SER A C 1
ATOM 2014 O O . SER A 1 254 ? -0.337 5.653 1.015 1.00 83.31 254 SER A O 1
ATOM 2016 N N . PRO A 1 255 ? -0.737 7.631 2.010 1.00 84.06 255 PRO A N 1
ATOM 2017 C CA . PRO A 1 255 ? 0.599 7.721 2.589 1.00 84.06 255 PRO A CA 1
ATOM 2018 C C . PRO A 1 255 ? 0.766 6.683 3.705 1.00 84.06 255 PRO A C 1
ATOM 2020 O O . PRO A 1 255 ? -0.208 6.253 4.325 1.00 84.06 255 PRO A O 1
ATOM 2023 N N . SER A 1 256 ? 2.011 6.298 3.982 1.00 83.62 256 SER A N 1
ATOM 2024 C CA . SER A 1 256 ? 2.343 5.351 5.050 1.00 83.62 256 SER A CA 1
ATOM 2025 C C . SER A 1 256 ? 3.663 5.720 5.736 1.00 83.62 256 SER A C 1
ATOM 2027 O O . SER A 1 256 ? 4.450 6.534 5.239 1.00 83.62 256 SER A O 1
ATOM 2029 N N . LEU A 1 257 ? 3.913 5.126 6.904 1.00 82.12 257 LEU A N 1
ATOM 2030 C CA . LEU A 1 257 ? 5.244 5.097 7.505 1.00 82.12 257 LEU A CA 1
ATOM 2031 C C . LEU A 1 257 ? 5.879 3.733 7.248 1.00 82.12 257 LEU A C 1
ATOM 2033 O O . LEU A 1 257 ? 5.296 2.700 7.575 1.00 82.12 257 LEU A O 1
ATOM 2037 N N . GLY A 1 258 ? 7.092 3.746 6.699 1.00 79.88 258 GLY A N 1
ATOM 2038 C CA . GLY A 1 258 ? 7.926 2.560 6.600 1.00 79.88 258 GLY A CA 1
ATOM 2039 C C . GLY A 1 258 ? 8.291 2.021 7.983 1.00 79.88 258 GLY A C 1
ATOM 2040 O O . GLY A 1 258 ? 8.409 2.766 8.958 1.00 79.88 258 GLY A O 1
ATOM 2041 N N . TYR A 1 259 ? 8.495 0.711 8.059 1.00 78.75 259 TYR A N 1
ATOM 2042 C CA . TYR A 1 259 ? 9.036 0.026 9.238 1.00 78.75 259 TYR A CA 1
ATOM 2043 C C . TYR A 1 259 ? 10.572 -0.096 9.177 1.00 78.75 259 TYR A C 1
ATOM 2045 O O . TYR A 1 259 ? 11.152 -1.003 9.762 1.00 78.75 259 TYR A O 1
ATOM 2053 N N . ASP A 1 260 ? 11.230 0.791 8.425 1.00 76.69 260 ASP A N 1
ATOM 2054 C CA . ASP A 1 260 ? 12.689 0.887 8.357 1.00 76.69 260 ASP A CA 1
ATOM 2055 C C . ASP A 1 260 ? 13.275 1.641 9.565 1.00 76.69 260 ASP A C 1
ATOM 2057 O O . ASP A 1 260 ? 12.565 2.348 10.282 1.00 76.69 260 ASP A O 1
ATOM 2061 N N . GLU A 1 261 ? 14.592 1.540 9.768 1.00 70.81 261 GLU A N 1
ATOM 2062 C CA . GLU A 1 261 ? 15.311 2.192 10.878 1.00 70.81 261 GLU A CA 1
ATOM 2063 C C . GLU A 1 261 ? 15.120 3.716 10.925 1.00 70.81 261 GLU A C 1
ATOM 2065 O O . GLU A 1 261 ? 15.220 4.343 11.981 1.00 70.81 261 GLU A O 1
ATOM 2070 N N . ASN A 1 262 ? 14.835 4.340 9.780 1.00 76.62 262 ASN A N 1
ATOM 2071 C CA . ASN A 1 262 ? 14.607 5.774 9.689 1.00 76.62 262 ASN A C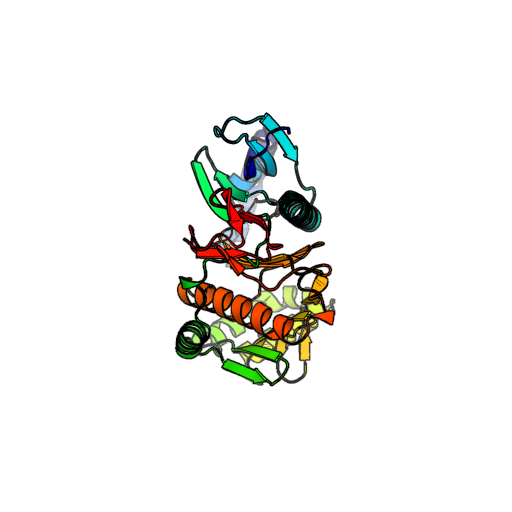A 1
ATOM 2072 C C . ASN A 1 262 ? 13.134 6.157 9.854 1.00 76.62 262 ASN A C 1
ATOM 2074 O O . ASN A 1 262 ? 12.851 7.357 10.003 1.00 76.62 262 ASN A O 1
ATOM 2078 N N . VAL A 1 263 ? 12.230 5.172 9.879 1.00 82.25 263 VAL A N 1
ATOM 2079 C CA . VAL A 1 263 ? 10.772 5.319 9.850 1.00 82.25 263 VAL A CA 1
ATOM 2080 C C . VAL A 1 263 ? 10.401 6.280 8.729 1.00 82.25 263 VAL A C 1
ATOM 2082 O O . VAL A 1 263 ? 9.911 7.396 8.950 1.00 82.25 263 VAL A O 1
ATOM 2085 N N . THR A 1 264 ? 10.802 5.909 7.515 1.00 83.38 264 THR A N 1
ATOM 2086 C CA . THR A 1 264 ? 10.697 6.790 6.359 1.00 83.38 264 THR A CA 1
ATOM 2087 C C . THR A 1 264 ? 9.230 6.988 6.018 1.00 83.38 264 THR A C 1
ATOM 2089 O O . THR A 1 264 ? 8.493 6.031 5.789 1.00 83.38 264 THR A O 1
ATOM 2092 N N . ARG A 1 265 ? 8.790 8.247 5.976 1.00 83.50 265 ARG A N 1
ATOM 2093 C CA . ARG A 1 265 ? 7.463 8.571 5.458 1.00 83.50 265 ARG A CA 1
ATOM 2094 C C . ARG A 1 265 ? 7.460 8.294 3.962 1.00 83.50 265 ARG A C 1
ATOM 2096 O O . ARG A 1 265 ? 8.224 8.907 3.220 1.00 83.50 265 ARG A O 1
ATOM 2103 N N . GLN A 1 266 ? 6.595 7.388 3.541 1.00 81.62 266 GLN A N 1
ATOM 2104 C CA . GLN A 1 266 ? 6.368 7.105 2.138 1.00 81.62 266 GLN A CA 1
ATOM 2105 C C . GLN A 1 266 ? 5.280 8.050 1.631 1.00 81.62 266 GLN A C 1
ATOM 2107 O O . GLN A 1 266 ? 4.315 8.361 2.340 1.00 81.62 266 GLN A O 1
ATOM 2112 N N . ALA A 1 267 ? 5.458 8.543 0.406 1.00 82.19 267 ALA A N 1
ATOM 2113 C CA . ALA A 1 267 ? 4.381 9.223 -0.300 1.00 82.19 267 ALA A CA 1
ATOM 2114 C C . ALA A 1 267 ? 3.172 8.283 -0.441 1.00 82.19 267 ALA A C 1
ATOM 2116 O O . ALA A 1 267 ? 3.276 7.078 -0.188 1.00 82.19 267 ALA A O 1
ATOM 2117 N N . ALA A 1 268 ? 2.024 8.840 -0.831 1.00 83.75 268 ALA A N 1
ATOM 2118 C CA . ALA A 1 268 ? 0.873 8.008 -1.137 1.00 83.75 268 ALA A CA 1
ATOM 2119 C C . ALA A 1 268 ? 1.272 6.951 -2.168 1.00 83.75 268 ALA A C 1
ATOM 2121 O O . ALA A 1 268 ? 1.904 7.267 -3.170 1.00 83.75 268 ALA A O 1
ATOM 2122 N N . SER A 1 269 ? 0.984 5.695 -1.852 1.00 84.38 269 SER A N 1
ATOM 2123 C CA . SER A 1 269 ? 1.317 4.562 -2.703 1.00 84.38 269 SER A CA 1
ATOM 2124 C C . SER A 1 269 ? 0.181 3.561 -2.656 1.00 84.38 269 SER A C 1
ATOM 2126 O O . SER A 1 269 ? -0.601 3.513 -1.701 1.00 84.38 269 SER A O 1
ATOM 2128 N N . LEU A 1 270 ? 0.058 2.792 -3.729 1.00 86.38 270 LEU A N 1
ATOM 2129 C CA . LEU A 1 270 ? -1.004 1.818 -3.850 1.00 86.38 270 LEU A CA 1
ATOM 2130 C C . LEU A 1 270 ? -0.646 0.584 -3.009 1.00 86.38 270 LEU A C 1
ATOM 2132 O O . LEU A 1 270 ? 0.377 -0.055 -3.254 1.00 86.38 270 LEU A O 1
ATOM 2136 N N . ARG A 1 271 ? -1.464 0.256 -2.005 1.00 86.19 271 ARG A N 1
ATOM 2137 C CA . ARG A 1 271 ? -1.255 -0.887 -1.105 1.00 86.19 271 ARG A CA 1
ATOM 2138 C C . ARG A 1 271 ? -2.375 -1.908 -1.271 1.00 86.19 271 ARG A C 1
ATOM 2140 O O . ARG A 1 271 ? -3.554 -1.561 -1.310 1.00 86.19 271 ARG A O 1
ATOM 2147 N N . LEU A 1 272 ? -1.987 -3.172 -1.316 1.00 85.44 272 LEU A N 1
ATOM 2148 C CA . LEU A 1 272 ? -2.856 -4.331 -1.202 1.00 85.44 272 LEU A CA 1
ATOM 2149 C C . LEU A 1 272 ? -2.856 -4.771 0.252 1.00 85.44 272 LEU A C 1
ATOM 2151 O O . LEU A 1 272 ? -1.797 -5.050 0.810 1.00 85.44 272 LEU A O 1
ATOM 2155 N N . ILE A 1 273 ? -4.029 -4.838 0.864 1.00 82.50 273 ILE A N 1
ATOM 2156 C CA . ILE A 1 273 ? -4.197 -5.290 2.239 1.00 82.50 273 ILE A CA 1
ATOM 2157 C C . ILE A 1 273 ? -4.875 -6.652 2.191 1.00 82.50 273 ILE A C 1
ATOM 2159 O O . ILE A 1 273 ? -6.024 -6.760 1.768 1.00 82.50 273 ILE A O 1
ATOM 2163 N N . GLY A 1 274 ? -4.164 -7.691 2.605 1.00 80.00 274 GLY A N 1
ATOM 2164 C CA . GLY A 1 274 ? -4.703 -9.023 2.844 1.00 80.00 274 GLY A CA 1
ATOM 2165 C C . GLY A 1 274 ? -4.818 -9.333 4.339 1.00 80.00 274 GLY A C 1
ATOM 2166 O O . GLY A 1 274 ? -4.288 -8.598 5.168 1.00 80.00 274 GLY A O 1
ATOM 2167 N N . LEU A 1 275 ? -5.469 -10.445 4.690 1.00 75.38 275 LEU A N 1
ATOM 2168 C CA . LEU A 1 275 ? -5.655 -10.918 6.068 1.00 75.38 275 LEU A CA 1
ATOM 2169 C C . LEU A 1 275 ? -4.331 -11.124 6.806 1.00 75.38 275 LEU A C 1
ATOM 2171 O O . LEU A 1 275 ? -4.222 -10.822 7.990 1.00 75.38 275 LEU A O 1
ATOM 2175 N N . GLN A 1 276 ? -3.328 -11.646 6.101 1.00 73.62 276 GLN A N 1
ATOM 2176 C CA . GLN A 1 276 ? -2.045 -12.024 6.696 1.00 73.62 276 GLN A CA 1
ATOM 2177 C C . GLN A 1 276 ? -0.901 -11.081 6.329 1.00 73.62 276 GLN A C 1
ATOM 2179 O O . GLN A 1 276 ? 0.184 -11.175 6.896 1.00 73.62 276 GLN A O 1
ATOM 2184 N N . ARG A 1 277 ? -1.095 -10.197 5.349 1.00 74.50 277 ARG A N 1
ATOM 2185 C CA . ARG A 1 277 ? -0.014 -9.367 4.816 1.00 74.50 277 ARG A CA 1
ATOM 2186 C C . ARG A 1 277 ? -0.559 -8.143 4.115 1.00 74.50 277 ARG A C 1
ATOM 2188 O O . ARG A 1 277 ? -1.621 -8.208 3.507 1.00 74.50 277 ARG A O 1
ATOM 2195 N N . SER A 1 278 ? 0.223 -7.076 4.088 1.00 77.06 278 SER A N 1
ATOM 2196 C CA . SER A 1 278 ? 0.024 -5.993 3.132 1.00 77.06 278 SER A CA 1
ATOM 2197 C C . SER A 1 278 ? 1.251 -5.822 2.258 1.00 77.06 278 SER A C 1
ATOM 2199 O O . SER A 1 278 ? 2.375 -6.000 2.725 1.00 77.06 278 SER A O 1
ATOM 2201 N N . SER A 1 279 ? 1.040 -5.460 0.999 1.00 78.56 279 SER A N 1
ATOM 2202 C CA . SER A 1 279 ? 2.120 -5.176 0.064 1.00 78.56 279 SER A CA 1
ATOM 2203 C C . SER A 1 279 ? 1.875 -3.884 -0.697 1.00 78.56 279 SER A C 1
ATOM 2205 O O . SER A 1 279 ? 0.740 -3.517 -0.984 1.00 78.56 279 SER A O 1
ATOM 2207 N N . THR A 1 280 ? 2.952 -3.175 -1.014 1.00 80.56 280 THR A N 1
ATOM 2208 C CA . THR A 1 280 ? 2.900 -2.002 -1.888 1.00 80.56 280 THR A CA 1
ATOM 2209 C C . THR A 1 280 ? 3.069 -2.462 -3.328 1.00 80.56 280 THR A C 1
ATOM 2211 O O . THR A 1 280 ? 3.963 -3.255 -3.630 1.00 80.56 280 THR A O 1
ATOM 2214 N N . LEU A 1 281 ? 2.212 -1.970 -4.216 1.00 80.44 281 LEU A N 1
ATOM 2215 C CA . LEU A 1 281 ? 2.294 -2.255 -5.638 1.00 80.44 281 LEU A CA 1
ATOM 2216 C C . LEU A 1 281 ? 3.503 -1.540 -6.259 1.00 80.44 281 LEU A C 1
ATOM 2218 O O . LEU A 1 281 ? 3.799 -0.403 -5.894 1.00 80.44 281 LEU A O 1
ATOM 2222 N N . PRO A 1 282 ? 4.209 -2.179 -7.206 1.00 67.94 282 PRO A N 1
ATOM 2223 C CA . PRO A 1 282 ? 5.461 -1.652 -7.752 1.00 67.94 282 PRO A CA 1
ATOM 2224 C C . PRO A 1 282 ? 5.285 -0.482 -8.735 1.00 67.94 282 PRO A C 1
ATOM 2226 O O . PRO A 1 282 ? 6.260 -0.018 -9.322 1.00 67.94 282 PRO A O 1
ATOM 2229 N N . LEU A 1 283 ? 4.058 -0.005 -8.929 1.00 69.00 283 LEU A N 1
ATOM 2230 C CA . LEU A 1 283 ? 3.712 1.020 -9.906 1.00 69.00 283 LEU A CA 1
ATOM 2231 C C . LEU A 1 283 ? 3.976 2.391 -9.278 1.00 69.00 283 LEU A C 1
ATOM 2233 O O . LEU A 1 283 ? 3.462 2.679 -8.200 1.00 69.00 283 LEU A O 1
ATOM 2237 N N . LYS A 1 284 ? 4.824 3.204 -9.918 1.00 66.00 284 LYS A N 1
ATOM 2238 C CA . LYS A 1 284 ? 5.210 4.539 -9.435 1.00 66.00 284 LYS A CA 1
ATOM 2239 C C . LYS A 1 284 ? 4.776 5.580 -10.450 1.00 66.00 284 LYS A C 1
ATOM 2241 O O . LYS A 1 284 ? 5.420 5.717 -11.491 1.00 66.00 284 LYS A O 1
ATOM 2246 N N . ARG A 1 285 ? 3.717 6.334 -10.157 1.00 67.69 285 ARG A N 1
ATOM 2247 C CA . ARG A 1 285 ? 3.206 7.373 -11.065 1.00 67.69 285 ARG A CA 1
ATOM 2248 C C . ARG A 1 285 ? 2.841 8.664 -10.352 1.00 67.69 285 ARG A C 1
ATOM 2250 O O . ARG A 1 285 ? 2.961 8.810 -9.145 1.00 67.69 285 ARG A O 1
ATOM 2257 N N . ALA A 1 286 ? 2.423 9.648 -11.144 1.00 62.56 286 ALA A N 1
ATOM 2258 C CA . ALA A 1 286 ? 1.799 10.845 -10.612 1.00 62.56 286 ALA A CA 1
ATOM 2259 C C . ALA A 1 286 ? 0.496 10.481 -9.874 1.00 62.56 286 ALA A C 1
ATOM 2261 O O . ALA A 1 286 ? -0.278 9.647 -10.349 1.00 62.56 286 ALA A O 1
ATOM 2262 N N . ASN A 1 287 ? 0.227 11.164 -8.756 1.00 71.44 287 ASN A N 1
ATOM 2263 C CA . ASN A 1 287 ? -0.846 10.852 -7.798 1.00 71.44 287 ASN A CA 1
ATOM 2264 C C . ASN A 1 287 ? -2.234 10.568 -8.416 1.00 71.44 287 ASN A C 1
ATOM 2266 O O . ASN A 1 287 ? -3.027 9.826 -7.845 1.00 71.44 287 ASN A O 1
ATOM 2270 N N . HIS A 1 288 ? -2.574 11.184 -9.551 1.00 79.38 288 HIS A N 1
ATOM 2271 C CA . HIS A 1 288 ? -3.872 11.004 -10.213 1.00 79.38 288 HIS A CA 1
ATOM 2272 C C . HIS A 1 288 ? -3.985 9.670 -10.968 1.00 79.38 288 HIS A C 1
ATOM 2274 O O . HIS A 1 288 ? -5.054 9.063 -10.953 1.00 79.38 288 HIS A O 1
ATOM 2280 N N . ALA A 1 289 ? -2.896 9.178 -11.566 1.00 84.38 289 ALA A N 1
ATOM 2281 C CA . ALA A 1 289 ? -2.879 7.873 -12.224 1.00 84.38 289 ALA A CA 1
ATOM 2282 C C . ALA A 1 289 ? -2.970 6.731 -11.200 1.00 84.38 289 ALA A C 1
ATOM 2284 O O . ALA A 1 289 ? -3.673 5.755 -11.431 1.00 84.38 289 ALA A O 1
ATOM 2285 N N . GLU A 1 290 ? -2.325 6.866 -10.039 1.00 84.94 290 GLU A N 1
ATOM 2286 C CA . GLU A 1 290 ? -2.363 5.840 -8.985 1.00 84.94 290 GLU A CA 1
ATOM 2287 C C . GLU A 1 290 ? -3.742 5.738 -8.315 1.00 84.94 290 GLU A C 1
ATOM 2289 O O . GLU A 1 290 ? -4.194 4.638 -8.000 1.00 84.94 290 GLU A O 1
ATOM 2294 N N . ARG A 1 291 ? -4.465 6.860 -8.180 1.00 85.69 291 ARG A N 1
ATOM 2295 C CA . ARG A 1 291 ? -5.884 6.845 -7.779 1.00 85.69 291 ARG A CA 1
ATOM 2296 C C . ARG A 1 291 ? -6.76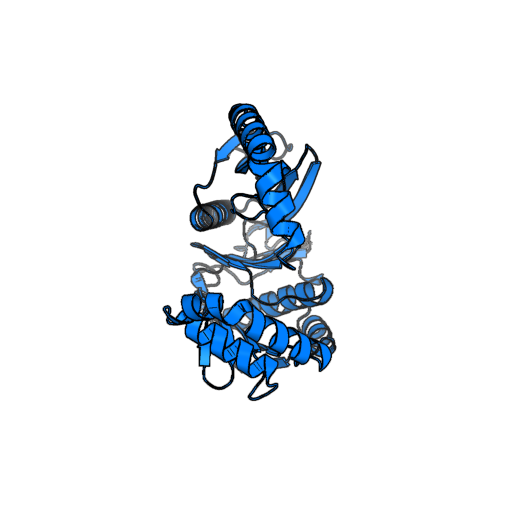7 6.158 -8.817 1.00 85.69 291 ARG A C 1
ATOM 2298 O O . ARG A 1 291 ? -7.541 5.280 -8.460 1.00 85.69 291 ARG A O 1
ATOM 2305 N N . ALA A 1 292 ? -6.608 6.500 -10.097 1.00 88.75 292 ALA A N 1
ATOM 2306 C CA . ALA A 1 292 ? -7.345 5.829 -11.167 1.00 88.75 292 ALA A CA 1
ATOM 2307 C C . ALA A 1 292 ? -7.062 4.318 -11.178 1.00 88.75 292 ALA A C 1
ATOM 2309 O O . ALA A 1 292 ? -7.974 3.513 -11.342 1.00 88.75 292 ALA A O 1
ATOM 2310 N N . LEU A 1 293 ? -5.812 3.923 -10.930 1.00 89.75 293 LEU A N 1
ATOM 2311 C CA . LEU A 1 293 ? -5.439 2.525 -10.786 1.00 89.75 293 LEU A CA 1
ATOM 2312 C C . LEU A 1 293 ? -6.144 1.864 -9.604 1.00 89.75 293 LEU A C 1
ATOM 2314 O O . LEU A 1 293 ? -6.771 0.831 -9.807 1.00 89.75 293 LEU A O 1
ATOM 2318 N N . ARG A 1 294 ? -6.105 2.461 -8.404 1.00 88.94 294 ARG A N 1
ATOM 2319 C CA . ARG A 1 294 ? -6.867 1.981 -7.237 1.00 88.94 294 ARG A CA 1
ATOM 2320 C C . ARG A 1 294 ? -8.315 1.683 -7.614 1.00 88.94 294 ARG A C 1
ATOM 2322 O O . ARG A 1 294 ? -8.796 0.586 -7.348 1.00 88.94 294 ARG A O 1
ATOM 2329 N N . ASP A 1 295 ? -8.976 2.641 -8.256 1.00 87.12 295 ASP A N 1
ATOM 2330 C CA . ASP A 1 295 ? -10.396 2.555 -8.599 1.00 87.12 295 ASP A CA 1
ATOM 2331 C C . ASP A 1 295 ? -10.678 1.482 -9.645 1.00 87.12 295 ASP A C 1
ATOM 2333 O O . ASP A 1 295 ? -11.645 0.730 -9.512 1.00 87.12 295 ASP A O 1
ATOM 2337 N N . LEU A 1 296 ? -9.813 1.367 -10.657 1.00 90.69 296 LEU A N 1
ATOM 2338 C CA . LEU A 1 296 ? -9.896 0.310 -11.661 1.00 90.69 296 LEU A CA 1
ATOM 2339 C C . LEU A 1 296 ? -9.754 -1.070 -11.009 1.00 90.69 296 LEU A C 1
ATOM 2341 O O . LEU A 1 296 ? -10.594 -1.943 -11.226 1.00 90.69 296 LEU A O 1
ATOM 2345 N N . LEU A 1 297 ? -8.714 -1.258 -10.191 1.00 89.62 297 LEU A N 1
ATOM 2346 C CA . LEU A 1 297 ? -8.443 -2.532 -9.531 1.00 89.62 297 LEU A CA 1
ATOM 2347 C C . LEU A 1 297 ? -9.573 -2.907 -8.566 1.00 89.62 297 LEU A C 1
ATOM 2349 O O . LEU A 1 297 ? -10.004 -4.061 -8.526 1.00 89.62 297 LEU A O 1
ATOM 2353 N N . LEU A 1 298 ? -10.085 -1.932 -7.812 1.00 86.38 298 LEU A N 1
ATOM 2354 C CA . LEU A 1 298 ? -11.190 -2.135 -6.885 1.00 86.38 298 LEU A CA 1
ATOM 2355 C C . LEU A 1 298 ? -12.485 -2.505 -7.627 1.00 86.38 298 LEU A C 1
ATOM 2357 O O . LEU A 1 298 ? -13.124 -3.498 -7.275 1.00 86.38 298 LEU A O 1
ATOM 2361 N N . SER A 1 299 ? -12.837 -1.773 -8.692 1.00 84.94 299 SER A N 1
ATOM 2362 C CA . SER A 1 299 ? -14.009 -2.069 -9.530 1.00 84.94 299 SER A CA 1
ATOM 2363 C C . SER A 1 299 ? -13.930 -3.467 -10.143 1.00 84.94 299 SER A C 1
ATOM 2365 O O . SER A 1 299 ? -14.859 -4.266 -9.995 1.00 84.94 299 SER A O 1
ATOM 2367 N N . ALA A 1 300 ? -12.795 -3.804 -10.759 1.00 88.56 300 ALA A N 1
ATOM 2368 C CA . ALA A 1 300 ? -12.601 -5.099 -11.398 1.00 88.56 300 ALA A CA 1
ATOM 2369 C C . ALA A 1 300 ? -12.640 -6.252 -10.390 1.00 88.56 300 ALA A C 1
ATOM 2371 O O . ALA A 1 300 ? -13.291 -7.262 -10.649 1.00 88.56 300 ALA A O 1
ATOM 2372 N N . THR A 1 301 ? -12.032 -6.083 -9.210 1.00 86.38 301 THR A N 1
ATOM 2373 C CA . THR A 1 301 ? -12.098 -7.074 -8.124 1.00 86.38 301 THR A CA 1
ATOM 2374 C C . THR A 1 301 ? -13.547 -7.342 -7.711 1.00 86.38 301 THR A C 1
ATOM 2376 O O . THR A 1 301 ? -13.961 -8.497 -7.604 1.00 86.38 301 THR A O 1
ATOM 2379 N N . LEU A 1 302 ? -14.346 -6.288 -7.514 1.00 80.25 302 LEU A N 1
ATOM 2380 C CA . LEU A 1 302 ? -15.759 -6.419 -7.153 1.00 80.25 302 LEU A CA 1
ATOM 2381 C C . LEU A 1 302 ? -16.577 -7.081 -8.272 1.00 80.25 302 LEU A C 1
ATOM 2383 O O . LEU A 1 302 ? -17.404 -7.948 -7.991 1.00 80.25 302 LEU A O 1
ATOM 2387 N N . ARG A 1 303 ? -16.347 -6.699 -9.533 1.00 84.38 303 ARG A N 1
ATOM 2388 C CA . ARG A 1 303 ? -17.032 -7.259 -10.708 1.00 84.38 303 ARG A CA 1
ATOM 2389 C C . ARG A 1 303 ? -16.721 -8.744 -10.900 1.00 84.38 303 ARG A C 1
ATOM 2391 O O . ARG A 1 303 ? -17.652 -9.542 -10.983 1.00 84.38 303 ARG A O 1
ATOM 2398 N N . LEU A 1 304 ? -15.442 -9.115 -10.947 1.00 84.94 304 LEU A N 1
ATOM 2399 C CA . LEU A 1 304 ? -14.995 -10.489 -11.203 1.00 84.94 304 LEU A CA 1
ATOM 2400 C C . LEU A 1 304 ? -15.468 -11.451 -10.112 1.00 84.94 304 LEU A C 1
ATOM 2402 O O . LEU A 1 304 ? -15.917 -12.554 -10.408 1.00 84.94 304 LEU A O 1
ATOM 2406 N N . ARG A 1 305 ? -15.458 -11.018 -8.849 1.00 78.69 305 ARG A N 1
ATOM 2407 C CA . ARG A 1 305 ? -15.932 -11.855 -7.740 1.00 78.69 305 ARG A CA 1
ATOM 2408 C C . ARG A 1 305 ? -17.445 -11.970 -7.651 1.00 78.69 305 ARG A C 1
ATOM 2410 O O . ARG A 1 305 ? -17.941 -13.004 -7.226 1.00 78.69 305 ARG A O 1
ATOM 2417 N N . ARG A 1 306 ? -18.204 -10.956 -8.081 1.00 76.25 306 ARG A N 1
ATOM 2418 C CA . ARG A 1 306 ? -19.669 -11.084 -8.205 1.00 76.25 306 ARG A CA 1
ATOM 2419 C C . ARG A 1 306 ? -20.069 -12.178 -9.194 1.00 76.25 306 ARG A C 1
ATOM 2421 O O . ARG A 1 306 ? -21.114 -12.788 -9.006 1.00 76.25 306 ARG A O 1
ATOM 2428 N N . ALA A 1 307 ? -19.249 -12.426 -10.215 1.00 78.62 307 ALA A N 1
ATOM 2429 C CA . ALA A 1 307 ? -19.479 -13.495 -11.183 1.00 78.62 307 ALA A CA 1
ATOM 2430 C C . ALA A 1 307 ? -19.149 -14.900 -10.641 1.00 78.62 307 ALA A C 1
ATOM 2432 O O . ALA A 1 307 ? -19.528 -15.881 -11.273 1.00 78.62 307 ALA A O 1
ATOM 2433 N N . ARG A 1 308 ? -18.469 -14.998 -9.487 1.00 77.50 308 ARG A N 1
ATOM 2434 C CA . ARG A 1 308 ? -18.077 -16.251 -8.822 1.00 77.50 308 ARG A CA 1
ATOM 2435 C C . ARG A 1 308 ? -18.435 -16.226 -7.328 1.00 77.50 308 ARG A C 1
ATOM 2437 O O . ARG A 1 308 ? -17.547 -16.115 -6.478 1.00 77.50 308 ARG A O 1
ATOM 2444 N N . PRO A 1 309 ? -19.735 -16.254 -6.979 1.00 65.50 309 PRO A N 1
ATOM 2445 C CA . PRO A 1 309 ? -20.201 -16.156 -5.594 1.00 65.50 309 PRO A CA 1
ATOM 2446 C C . PRO A 1 309 ? -19.678 -17.282 -4.685 1.00 65.50 309 PRO A C 1
ATOM 2448 O O . PRO A 1 309 ? -19.542 -17.075 -3.481 1.00 65.50 309 PRO A O 1
ATOM 2451 N N . GLU A 1 310 ? -19.334 -18.440 -5.250 1.00 67.88 310 GLU A N 1
ATOM 2452 C CA . GLU A 1 310 ? -18.703 -19.573 -4.567 1.00 67.88 310 GLU A CA 1
ATOM 2453 C C . GLU A 1 310 ? -17.327 -19.243 -3.979 1.00 67.88 310 GLU A C 1
ATOM 2455 O O . GLU A 1 310 ? -16.914 -19.864 -3.003 1.00 67.88 310 GLU A O 1
ATOM 2460 N N . LEU A 1 311 ? -16.640 -18.239 -4.535 1.00 63.94 311 LEU A N 1
ATOM 2461 C CA . LEU A 1 311 ? -15.349 -17.770 -4.036 1.00 63.94 311 LEU A CA 1
ATOM 2462 C C . LEU A 1 311 ? -15.481 -16.819 -2.851 1.00 63.94 311 LEU A C 1
ATOM 2464 O O . LEU A 1 311 ? -14.465 -16.406 -2.305 1.00 63.94 311 LEU A O 1
ATOM 2468 N N . GLY A 1 312 ? -16.714 -16.473 -2.465 1.00 52.22 312 GLY A N 1
ATOM 2469 C CA . GLY A 1 312 ? -17.013 -15.716 -1.264 1.00 52.22 312 GLY A CA 1
ATOM 2470 C C . GLY A 1 312 ? -16.288 -14.372 -1.204 1.00 52.22 312 GLY A C 1
ATOM 2471 O O . GLY A 1 312 ? -15.173 -14.256 -0.707 1.00 52.22 312 GLY A O 1
ATOM 2472 N N . LEU A 1 313 ? -16.970 -13.277 -1.553 1.00 51.41 313 LEU A N 1
ATOM 2473 C CA . LEU A 1 313 ? -16.537 -11.955 -1.055 1.00 51.41 313 LEU A CA 1
ATOM 2474 C C . LEU A 1 313 ? -16.616 -11.857 0.492 1.00 51.41 313 LEU A C 1
ATOM 2476 O O . LEU A 1 313 ? -16.129 -10.902 1.105 1.00 51.41 313 LEU A O 1
ATOM 2480 N N . ALA A 1 314 ? -17.218 -12.862 1.120 1.00 40.19 314 ALA A N 1
ATOM 2481 C CA . ALA A 1 314 ? -17.075 -13.327 2.490 1.00 40.19 314 ALA A CA 1
ATOM 2482 C C . ALA A 1 314 ? -17.722 -14.732 2.535 1.00 40.19 314 ALA A C 1
ATOM 2484 O O . ALA A 1 314 ? -18.270 -15.183 1.529 1.00 40.19 314 ALA A O 1
ATOM 2485 N N . ALA A 1 315 ? -17.751 -15.391 3.692 1.00 35.22 315 ALA A N 1
ATOM 2486 C CA . ALA A 1 315 ? -18.801 -16.359 4.047 1.00 35.22 315 ALA A CA 1
ATOM 2487 C C . ALA A 1 315 ? -20.192 -15.961 3.469 1.00 35.22 315 ALA A C 1
ATOM 2489 O O . ALA A 1 315 ? -20.400 -14.767 3.248 1.00 35.22 315 ALA A O 1
ATOM 2490 N N . PRO A 1 316 ? -21.134 -16.902 3.225 1.00 35.84 316 PRO A N 1
ATOM 2491 C CA . PRO A 1 316 ? -22.398 -16.634 2.529 1.00 35.84 316 PRO A CA 1
ATOM 2492 C C . PRO A 1 316 ? -23.075 -15.392 3.109 1.00 35.84 316 PRO A C 1
ATOM 2494 O O . PRO A 1 316 ? -23.574 -15.401 4.229 1.00 35.84 316 PRO A O 1
ATOM 2497 N N . GLY A 1 317 ? -23.017 -14.314 2.342 1.00 46.03 317 GLY A N 1
ATOM 2498 C CA . GLY A 1 317 ? -23.440 -12.982 2.726 1.00 46.03 317 GLY A CA 1
ATOM 2499 C C . GLY A 1 317 ? -23.835 -12.235 1.457 1.00 46.03 317 GLY A C 1
ATOM 2500 O O . GLY A 1 317 ? -23.395 -12.590 0.357 1.00 46.03 317 GLY A O 1
ATOM 2501 N N . PRO A 1 318 ? -24.725 -11.250 1.556 1.00 46.06 318 PRO A N 1
ATOM 2502 C CA . PRO A 1 318 ? -25.379 -10.650 0.408 1.00 46.06 318 PRO A CA 1
ATOM 2503 C C . PRO A 1 318 ? -24.433 -9.814 -0.441 1.00 46.06 318 PRO A C 1
ATOM 2505 O O . PRO A 1 318 ? -23.370 -9.354 -0.016 1.00 46.06 318 PRO A O 1
ATOM 2508 N N . ALA A 1 319 ? -24.899 -9.572 -1.665 1.00 48.41 319 ALA A N 1
ATOM 2509 C CA . ALA A 1 319 ? -24.268 -8.678 -2.614 1.00 48.41 319 ALA A CA 1
ATOM 2510 C C . ALA A 1 319 ? -23.972 -7.301 -1.989 1.00 48.41 319 ALA A C 1
ATOM 2512 O O . ALA A 1 319 ? -24.742 -6.829 -1.144 1.00 48.41 319 ALA A O 1
ATOM 2513 N N . PRO A 1 320 ? -22.901 -6.616 -2.438 1.00 54.53 320 PRO A N 1
ATOM 2514 C CA . PRO A 1 320 ? -22.616 -5.285 -1.950 1.00 54.53 320 PRO A CA 1
ATOM 2515 C C . PRO A 1 320 ? -23.807 -4.357 -2.222 1.00 54.53 320 PRO A C 1
ATOM 2517 O O . PRO A 1 320 ? -24.147 -4.118 -3.383 1.00 54.53 320 PRO A O 1
ATOM 2520 N N . THR A 1 321 ? -24.433 -3.845 -1.170 1.00 55.91 321 THR A N 1
ATOM 2521 C CA . THR A 1 321 ? -25.541 -2.895 -1.200 1.00 55.91 321 THR A CA 1
ATOM 2522 C C . THR A 1 321 ? -25.024 -1.495 -0.900 1.00 55.91 321 THR A C 1
ATOM 2524 O O . THR A 1 321 ? -24.197 -1.275 -0.015 1.00 55.91 321 THR A O 1
ATOM 2527 N N . ARG A 1 322 ? -25.507 -0.514 -1.664 1.00 60.06 322 ARG A N 1
ATOM 2528 C CA . ARG A 1 322 ? -25.285 0.897 -1.336 1.00 60.06 322 ARG A CA 1
ATOM 2529 C C . ARG A 1 322 ? -26.143 1.241 -0.128 1.00 60.06 322 ARG A C 1
ATOM 2531 O O . ARG A 1 322 ? -27.331 0.919 -0.119 1.00 60.06 322 ARG A O 1
ATOM 2538 N N . CYS A 1 323 ? -25.569 1.907 0.869 1.00 62.09 323 CYS A N 1
ATOM 2539 C CA . CYS A 1 323 ? -26.395 2.510 1.905 1.00 62.09 323 CYS A CA 1
ATOM 2540 C C . CYS A 1 323 ? -27.222 3.640 1.271 1.00 62.09 323 CYS A C 1
ATOM 2542 O O . CYS A 1 323 ? -26.627 4.554 0.706 1.00 62.09 323 CYS A O 1
ATOM 2544 N N . PRO A 1 324 ? -28.559 3.640 1.390 1.00 58.69 324 PRO A N 1
ATOM 2545 C CA . PRO A 1 324 ? -29.391 4.667 0.761 1.00 58.69 324 PRO A CA 1
ATOM 2546 C C . PRO A 1 324 ? -29.170 6.072 1.347 1.00 58.69 324 PRO A C 1
ATOM 2548 O O . PRO A 1 324 ? -29.480 7.056 0.692 1.00 58.69 324 PRO A O 1
ATOM 2551 N N . PHE A 1 325 ? -28.594 6.169 2.551 1.00 65.69 325 PHE A N 1
ATOM 2552 C CA . PHE A 1 325 ? -28.380 7.438 3.255 1.00 65.69 325 PHE A CA 1
ATOM 2553 C C . PHE A 1 325 ? -27.016 8.087 2.984 1.00 65.69 325 PHE A C 1
ATOM 2555 O O . PHE A 1 325 ? -26.958 9.245 2.592 1.00 65.69 325 PHE A O 1
ATOM 2562 N N . CYS A 1 326 ? -25.906 7.367 3.191 1.00 65.38 326 CYS A N 1
ATOM 2563 C CA . CYS A 1 326 ? -24.554 7.905 2.972 1.00 65.38 326 CYS A CA 1
ATOM 2564 C C . CYS A 1 326 ? -23.918 7.469 1.647 1.00 65.38 326 CYS A C 1
ATOM 2566 O O . CYS A 1 326 ? -22.732 7.710 1.448 1.00 65.38 326 CYS A O 1
ATOM 2568 N N . ALA A 1 327 ? -24.669 6.759 0.800 1.00 58.91 327 ALA A N 1
ATOM 2569 C CA . ALA A 1 327 ? -24.255 6.191 -0.481 1.00 58.91 327 ALA A CA 1
ATOM 2570 C C . ALA A 1 327 ? -23.060 5.224 -0.449 1.00 58.91 327 ALA A C 1
ATOM 2572 O O . ALA A 1 327 ? -22.878 4.511 -1.425 1.00 58.91 327 ALA A O 1
ATOM 2573 N N . ALA A 1 328 ? -22.300 5.094 0.641 1.00 60.59 328 ALA A N 1
ATOM 2574 C CA . ALA A 1 328 ? -21.172 4.173 0.735 1.00 60.59 328 ALA A CA 1
ATOM 2575 C C . ALA A 1 328 ? -21.562 2.729 0.355 1.00 60.59 328 ALA A C 1
ATOM 2577 O O . ALA A 1 328 ? -22.662 2.248 0.657 1.00 60.59 328 ALA A O 1
ATOM 2578 N N . LEU A 1 329 ? -20.666 2.056 -0.373 1.00 54.75 329 LEU A N 1
ATOM 2579 C CA . LEU A 1 329 ? -20.847 0.670 -0.790 1.00 54.75 329 LEU A CA 1
ATOM 2580 C C . LEU A 1 329 ? -20.514 -0.233 0.402 1.00 54.75 329 LEU A C 1
ATOM 2582 O O . LEU A 1 329 ? -19.443 -0.087 0.984 1.00 54.75 329 LEU A O 1
ATOM 2586 N N . TYR A 1 330 ? -21.392 -1.171 0.751 1.00 58.56 330 TYR A N 1
ATOM 2587 C CA . TYR A 1 330 ? -21.150 -2.135 1.822 1.00 58.56 330 TYR A CA 1
ATOM 2588 C C . TYR A 1 330 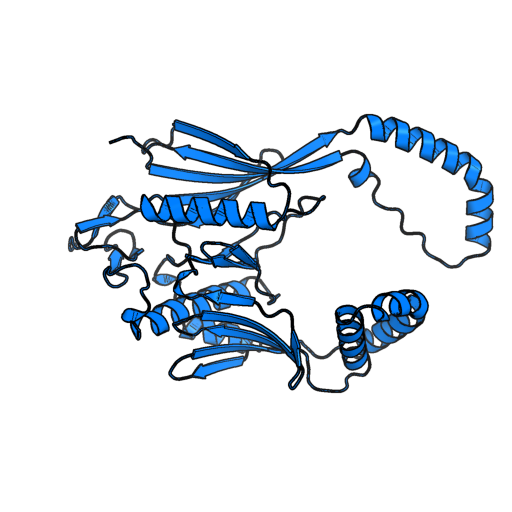? -21.475 -3.547 1.378 1.00 58.56 330 TYR A C 1
ATOM 2590 O O . TYR A 1 330 ? -22.421 -3.750 0.638 1.00 58.56 330 TYR A O 1
ATOM 2598 N N . LEU A 1 331 ? -20.764 -4.539 1.901 1.00 54.19 331 LEU A N 1
ATOM 2599 C CA . LEU A 1 331 ? -21.248 -5.921 1.946 1.00 54.19 331 LEU A CA 1
ATOM 2600 C C . LEU A 1 331 ? -22.033 -6.074 3.260 1.00 54.19 331 LEU A C 1
ATOM 2602 O O . LEU A 1 331 ? -21.413 -6.219 4.310 1.00 54.19 331 LEU A O 1
ATOM 2606 N N . MET A 1 332 ? -23.362 -5.936 3.215 1.00 53.94 332 MET A N 1
ATOM 2607 C CA . MET A 1 332 ? -24.248 -5.876 4.392 1.00 53.94 332 MET A CA 1
ATOM 2608 C C . MET A 1 332 ? -25.407 -6.857 4.264 1.00 53.94 332 MET A C 1
ATOM 2610 O O . MET A 1 332 ? -26.173 -6.724 3.311 1.00 53.94 332 MET A O 1
ATOM 2614 N N . ASP A 1 333 ? -25.588 -7.745 5.251 1.00 55.41 333 ASP A N 1
ATOM 2615 C CA . ASP A 1 333 ? -26.837 -8.499 5.469 1.00 55.41 333 ASP A CA 1
ATOM 2616 C C . ASP A 1 333 ? -28.044 -7.546 5.491 1.00 55.41 333 ASP A C 1
ATOM 2618 O O . ASP A 1 333 ? -27.961 -6.485 6.127 1.00 55.41 333 ASP A O 1
ATOM 2622 N N . PRO A 1 334 ? -29.174 -7.871 4.831 1.00 55.38 334 PRO A N 1
ATOM 2623 C CA . PRO A 1 334 ? -30.389 -7.073 4.960 1.00 55.38 334 PRO A CA 1
ATOM 2624 C C . PRO A 1 334 ? -30.730 -6.856 6.444 1.00 55.38 334 PRO A C 1
ATOM 2626 O O . PRO A 1 334 ? -30.707 -7.795 7.235 1.00 55.38 334 PRO A O 1
ATOM 2629 N N . GLY A 1 335 ? -31.018 -5.614 6.839 1.00 58.78 335 GLY A N 1
ATOM 2630 C CA . GLY A 1 335 ? -31.309 -5.241 8.226 1.00 58.78 335 GLY A CA 1
ATOM 2631 C C . GLY A 1 335 ? -30.099 -4.852 9.090 1.00 58.78 335 GLY A C 1
ATOM 2632 O O . GLY A 1 335 ? -30.305 -4.344 10.195 1.00 58.78 335 GLY A O 1
ATOM 2633 N N . THR A 1 336 ? -28.854 -5.002 8.620 1.00 65.38 336 THR A N 1
ATOM 2634 C CA . THR A 1 336 ? -27.663 -4.515 9.353 1.00 65.38 336 THR A CA 1
ATOM 2635 C C . THR A 1 336 ? -27.534 -2.993 9.309 1.00 65.38 336 THR A C 1
ATOM 2637 O O . THR A 1 336 ? -28.021 -2.344 8.386 1.00 65.38 336 THR A O 1
ATOM 2640 N N . ARG A 1 337 ? -26.923 -2.386 10.335 1.00 66.88 337 ARG A N 1
ATOM 2641 C CA . ARG A 1 337 ? -26.701 -0.933 10.368 1.00 66.88 337 ARG A CA 1
ATOM 2642 C C . ARG A 1 337 ? -25.468 -0.569 9.557 1.00 66.88 337 ARG A C 1
ATOM 2644 O O . ARG A 1 337 ? -24.410 -1.157 9.731 1.00 66.88 337 ARG A O 1
ATOM 2651 N N . CYS A 1 338 ? -25.605 0.464 8.742 1.00 67.56 338 CYS A N 1
ATOM 2652 C CA . CYS A 1 338 ? -24.537 1.089 7.997 1.00 67.56 338 CYS A CA 1
ATOM 2653 C C . CYS A 1 338 ? -23.422 1.549 8.955 1.00 67.56 338 CYS A C 1
ATOM 2655 O O . CYS A 1 338 ? -23.671 2.421 9.790 1.00 67.56 338 CYS A O 1
ATOM 2657 N N . PRO A 1 339 ? -22.185 1.044 8.814 1.00 60.19 339 PRO A N 1
ATOM 2658 C CA . PRO A 1 339 ? -21.046 1.443 9.642 1.00 60.19 339 PRO A CA 1
ATOM 2659 C C . PRO A 1 339 ? -20.733 2.943 9.618 1.00 60.19 339 PRO A C 1
ATOM 2661 O O . PRO A 1 339 ? -20.165 3.464 10.571 1.00 60.19 339 PRO A O 1
ATOM 2664 N N . SER A 1 340 ? -21.064 3.650 8.529 1.00 63.09 340 SER A N 1
ATOM 2665 C CA . SER A 1 340 ? -20.753 5.081 8.411 1.00 63.09 340 SER A CA 1
ATOM 2666 C C . SER A 1 340 ? -21.818 5.992 9.007 1.00 63.09 340 SER A C 1
ATOM 2668 O O . SER A 1 340 ? -21.460 7.020 9.571 1.00 63.09 340 SER A O 1
ATOM 2670 N N . CYS A 1 341 ? -23.107 5.684 8.829 1.00 67.69 341 CYS A N 1
ATOM 2671 C CA . CYS A 1 341 ? -24.199 6.584 9.232 1.00 67.69 341 CYS A CA 1
ATOM 2672 C C . CYS A 1 341 ? -25.203 5.961 10.210 1.00 67.69 341 CYS A C 1
ATOM 2674 O O . CYS A 1 341 ? -26.108 6.644 10.676 1.00 67.69 341 CYS A O 1
ATOM 2676 N N . GLY A 1 342 ? -25.066 4.672 10.527 1.00 67.31 342 GLY A N 1
ATOM 2677 C CA . GLY A 1 342 ? -25.932 3.942 11.453 1.00 67.31 342 GLY A CA 1
ATOM 2678 C C . GLY A 1 342 ? -27.288 3.508 10.887 1.00 67.31 342 GLY A C 1
ATOM 2679 O O . GLY A 1 342 ? -28.032 2.833 11.597 1.00 67.31 342 GLY A O 1
ATOM 2680 N N . ALA A 1 343 ? -27.624 3.857 9.641 1.00 69.00 343 ALA A N 1
ATOM 2681 C CA . ALA A 1 343 ? -28.918 3.542 9.033 1.00 69.00 343 ALA A CA 1
ATOM 2682 C C . ALA A 1 343 ? -29.070 2.059 8.652 1.00 69.00 343 ALA A C 1
ATOM 2684 O O . ALA A 1 343 ? -28.097 1.424 8.265 1.00 69.00 343 ALA A O 1
ATOM 2685 N N . HIS A 1 344 ? -30.275 1.490 8.721 1.00 65.44 344 HIS A N 1
ATOM 2686 C CA . HIS A 1 344 ? -30.482 0.066 8.430 1.00 65.44 344 HIS A CA 1
ATOM 2687 C C . HIS A 1 344 ? -30.493 -0.237 6.919 1.00 65.44 344 HIS A C 1
ATOM 2689 O O . HIS A 1 344 ? -31.206 0.399 6.141 1.00 65.44 344 HIS A O 1
ATOM 2695 N N . ALA A 1 345 ? -29.732 -1.252 6.508 1.00 54.81 345 ALA A N 1
ATOM 2696 C CA . ALA A 1 345 ? -29.723 -1.804 5.161 1.00 54.81 345 ALA A CA 1
ATOM 2697 C C . ALA A 1 345 ? -31.125 -2.320 4.797 1.00 54.81 345 ALA A C 1
ATOM 2699 O O . ALA A 1 345 ? -31.653 -3.202 5.472 1.00 54.81 345 ALA A O 1
ATOM 2700 N N . GLY A 1 346 ? -31.733 -1.776 3.739 1.00 49.47 346 GLY A N 1
ATOM 2701 C CA . GLY A 1 346 ? -33.071 -2.170 3.277 1.00 49.47 346 GLY A CA 1
ATOM 2702 C C . GLY A 1 346 ? -34.221 -1.254 3.709 1.00 49.47 346 GLY A C 1
ATOM 2703 O O . GLY A 1 346 ? -35.352 -1.496 3.301 1.00 49.47 346 GLY A O 1
ATOM 2704 N N . GLN A 1 347 ? -33.964 -0.184 4.470 1.00 50.75 347 GLN A N 1
ATOM 2705 C CA . GLN A 1 347 ? -34.923 0.919 4.562 1.00 50.75 347 GLN A CA 1
ATOM 2706 C C . GLN A 1 347 ? -34.846 1.729 3.264 1.00 50.75 347 GLN A C 1
ATOM 2708 O O . GLN A 1 347 ? -33.819 2.344 2.977 1.00 50.75 347 GLN A O 1
ATOM 2713 N N . THR A 1 348 ? -35.900 1.683 2.448 1.00 48.50 348 THR A N 1
ATOM 2714 C CA . THR A 1 348 ? -36.092 2.683 1.392 1.00 48.50 348 THR A CA 1
ATOM 2715 C C . THR A 1 348 ? -36.205 4.068 2.037 1.00 48.50 348 THR A C 1
ATOM 2717 O O . THR A 1 348 ? -36.792 4.152 3.119 1.00 48.50 348 THR A O 1
ATOM 2720 N N . PRO A 1 349 ? -35.604 5.102 1.424 1.00 49.06 349 PRO A N 1
ATOM 2721 C CA . PRO A 1 349 ? -35.573 6.456 1.974 1.00 49.06 349 PRO A CA 1
ATOM 2722 C C . PRO A 1 349 ? -36.963 7.034 2.250 1.00 49.06 349 PRO A C 1
ATOM 2724 O O . PRO A 1 349 ? -37.923 6.641 1.544 1.00 49.06 349 PRO A O 1
#

Secondary structure (DSSP, 8-state):
-----EEEEEEEEEEEE-HHHHHHHHHHHHHHHHHHHHHHHHHHH---------HHHHHEEEEEEEEEEEE-TTS-EEEEEEE--SSHHHHHHHHHHHHHHHHHTT-EEEEEEEETTEEEEEEEEGGG-TT---TTT--HHHHHHHHHHTTEEEEE-SSEEEEEEEPPPPPHHHHHHHHHHHHHTHHHHHHHTTSHHHHHHHHHHHHHHTT-SSPPEEEEEEESSEEEEEEEETTEEEEEEEEETTTEEEEEEEEEE--STT-PEEEEEEEEEESS-EEE-S----HHHHHHHHHHHHHHHHHHHHT-GGG-SSSS-PPEEEPTTT--EEE--TTPBPTTT-PBTT---